Protein AF-A0A534MSA7-F1 (afdb_monomer_lite)

Foldseek 3Di:
DDDDDDDDDDDDDDDDDDDDPDDDDDDDDDDDDDPPPPPVVLQVVVPPVVVLPVVVVPPPDDDDDDDDDDDDDPPDDDDDDDPPDPPADWLVNLVLLLLLLLLLLVQLLVLLQPDDLCQQQQQPVDPQRGNQRLSVVLLLLLQQLPVCFVPNHGLDVVSNPDDSVVDRHSPVVVVRSVSSSVVNVVVSVPDGRVQQQDFTDGPSDPGTDGNSVSSVVSSVSSVSSLVVSCVSCVVVVHHRDDNDSVQSSCVSVVRNDDD

Sequence (259 aa):
MRRATLPSGRSDPSPLFSSKCSGSVGSRKRGPGRCRTGAKWFTILCNEFHLYQDSARVRGSLGSEVPWATFTWPVISFIRGAYFPEGMPSVADFHDIYEYNWRVLRDYCEALSKIPEDELLKNREATHESLKNIFHHILSVHDGWLNVTAQGGSADPAMREKDFDEVRSMEPLRGYMEKIIAKEKRYLAKLTDKDLDRGVQPEWKTRPHPLRDALLQVTFEQAHHAGELIALLWQIDVEPPEMTWIDVRLLNKGDPGPS

Secondary structure (DSSP, 8-state):
----------------------------PPP----TTSHHHHHHHHHHHHHHHHTTSS-------------------S-------TTSPPHHHHHHHHHHHHHHHHHHHHHHTTS-HHHHH---SBTTBSHHHHHHHHHHHHIIIIIIIHHSS-S-HHHHTS-GGG--SHHHHHHHHHHHHHHHHHHHTT--TTGGGSEE--TT-SS-EEHHHHHHHHHHHHHHHHHHHHHHHGGGTPPPPP--HHHHHHHHTT--S--

Structure (mmCIF, N/CA/C/O backbone):
data_AF-A0A534MSA7-F1
#
_entry.id   AF-A0A534MSA7-F1
#
loop_
_atom_site.group_PDB
_atom_site.id
_atom_site.type_symbol
_atom_site.label_atom_id
_atom_site.label_alt_id
_atom_site.label_comp_id
_atom_site.label_asym_id
_atom_site.label_entity_id
_atom_site.label_seq_id
_atom_site.pdbx_PDB_ins_code
_atom_site.Cartn_x
_atom_site.Cartn_y
_atom_site.Cartn_z
_atom_site.occupancy
_atom_site.B_iso_or_equiv
_atom_site.auth_seq_id
_atom_site.auth_comp_id
_atom_site.auth_asym_id
_atom_site.auth_atom_id
_atom_site.pdbx_PDB_model_num
ATOM 1 N N . MET A 1 1 ? 24.420 -5.571 72.839 1.00 34.78 1 MET A N 1
ATOM 2 C CA . MET A 1 1 ? 25.690 -5.720 72.083 1.00 34.78 1 MET A CA 1
ATOM 3 C C . MET A 1 1 ? 25.483 -6.712 70.936 1.00 34.78 1 MET A C 1
ATOM 5 O O . MET A 1 1 ? 24.547 -7.494 71.010 1.00 34.78 1 MET A O 1
ATOM 9 N N . ARG A 1 2 ? 26.307 -6.657 69.875 1.00 35.69 2 ARG A N 1
ATOM 10 C CA . ARG A 1 2 ? 26.380 -7.685 68.800 1.00 35.69 2 ARG A CA 1
ATOM 11 C C . ARG A 1 2 ? 27.085 -8.958 69.371 1.00 35.69 2 ARG A C 1
ATOM 13 O O . ARG A 1 2 ? 27.614 -8.851 70.470 1.00 35.69 2 ARG A O 1
ATOM 20 N N . ARG A 1 3 ? 27.184 -10.147 68.743 1.00 35.06 3 ARG A N 1
ATOM 21 C CA . ARG A 1 3 ? 27.333 -10.499 67.308 1.00 35.06 3 ARG A CA 1
ATOM 22 C C . ARG A 1 3 ? 27.303 -12.045 67.100 1.00 35.06 3 ARG A C 1
ATOM 24 O O . ARG A 1 3 ? 27.861 -12.722 67.947 1.00 35.06 3 ARG A O 1
ATOM 31 N N . ALA A 1 4 ? 26.841 -12.523 65.926 1.00 36.78 4 ALA A N 1
ATOM 32 C CA . ALA A 1 4 ? 27.224 -13.784 65.217 1.00 36.78 4 ALA A CA 1
ATOM 33 C C . ALA A 1 4 ? 26.988 -15.169 65.917 1.00 36.78 4 ALA A C 1
ATOM 35 O O . ALA A 1 4 ? 26.761 -15.210 67.115 1.00 36.78 4 ALA A O 1
ATOM 36 N N . THR A 1 5 ? 26.961 -16.346 65.251 1.00 36.66 5 THR A N 1
ATOM 37 C CA . THR A 1 5 ? 27.450 -16.756 63.901 1.00 36.66 5 THR A CA 1
ATOM 38 C C . THR A 1 5 ? 26.683 -17.979 63.320 1.00 36.66 5 THR A C 1
ATOM 40 O O . THR A 1 5 ? 26.145 -18.778 64.076 1.00 36.66 5 THR A O 1
ATOM 43 N N . LEU A 1 6 ? 26.685 -18.134 61.983 1.00 34.28 6 LEU A N 1
ATOM 44 C CA . LEU A 1 6 ? 26.392 -19.359 61.179 1.00 34.28 6 LEU A CA 1
ATOM 45 C C . LEU A 1 6 ? 27.631 -20.316 61.154 1.00 34.28 6 LEU A C 1
ATOM 47 O O . LEU A 1 6 ? 28.617 -19.913 61.777 1.00 34.28 6 LEU A O 1
ATOM 51 N N . PRO A 1 7 ? 27.703 -21.497 60.461 1.00 47.53 7 PRO A N 1
ATOM 52 C CA . PRO A 1 7 ? 26.900 -22.075 59.347 1.00 47.53 7 PRO A CA 1
ATOM 53 C C . PRO A 1 7 ? 26.540 -23.585 59.577 1.00 47.53 7 PRO A C 1
ATOM 55 O O . PRO A 1 7 ? 26.385 -23.947 60.734 1.00 47.53 7 PRO A O 1
ATOM 58 N N . SER A 1 8 ? 26.347 -24.548 58.642 1.00 35.50 8 SER A N 1
ATOM 59 C CA . SER A 1 8 ? 26.401 -24.683 57.154 1.00 35.50 8 SER A CA 1
ATOM 60 C C . SER A 1 8 ? 25.605 -25.929 56.670 1.00 35.50 8 SER A C 1
ATOM 62 O O . SER A 1 8 ? 25.266 -26.768 57.499 1.00 35.50 8 SER A O 1
ATOM 64 N N . GLY A 1 9 ? 25.404 -26.115 55.349 1.00 29.98 9 GLY A N 1
ATOM 65 C CA . GLY A 1 9 ? 25.053 -27.427 54.752 1.00 29.98 9 GLY A CA 1
ATOM 66 C C . GLY A 1 9 ? 24.336 -27.372 53.386 1.00 29.98 9 GLY A C 1
ATOM 67 O O . GLY A 1 9 ? 23.317 -26.704 53.260 1.00 29.98 9 GLY A O 1
ATOM 68 N N . ARG A 1 10 ? 24.857 -28.065 52.358 1.00 33.69 10 ARG A N 1
ATOM 69 C CA . ARG A 1 10 ? 24.251 -28.210 51.007 1.00 33.69 10 ARG A CA 1
ATOM 70 C C . ARG A 1 10 ? 23.436 -29.509 50.897 1.00 33.69 10 ARG A C 1
ATOM 72 O O . ARG A 1 10 ? 23.886 -30.491 51.472 1.00 33.69 10 ARG A O 1
ATOM 79 N N . SER A 1 11 ? 22.398 -29.539 50.046 1.00 33.91 11 SER A N 1
ATOM 80 C CA . SER A 1 11 ? 22.353 -30.330 48.783 1.00 33.91 11 SER A CA 1
ATOM 81 C C . SER A 1 11 ? 20.923 -30.608 48.284 1.00 33.91 11 SER A C 1
ATOM 83 O O . SER A 1 11 ? 20.133 -31.201 49.013 1.00 33.91 11 SER A O 1
ATOM 85 N N . ASP A 1 12 ? 20.641 -30.287 47.015 1.00 35.75 12 ASP A N 1
ATOM 86 C CA . ASP A 1 12 ? 19.534 -30.886 46.247 1.00 35.75 12 ASP A CA 1
ATOM 87 C C . ASP A 1 12 ? 19.844 -32.357 45.919 1.00 35.75 12 ASP A C 1
ATOM 89 O O . ASP A 1 12 ? 21.018 -32.737 45.816 1.00 35.75 12 ASP A O 1
ATOM 93 N N . PRO A 1 13 ? 18.809 -33.182 45.690 1.00 43.56 13 PRO A N 1
ATOM 94 C CA . PRO A 1 13 ? 18.605 -33.648 44.315 1.00 43.56 13 PRO A CA 1
ATOM 95 C C . PRO A 1 13 ? 17.132 -33.709 43.865 1.00 43.56 13 PRO A C 1
ATOM 97 O O . PRO A 1 13 ? 16.215 -33.977 44.638 1.00 43.56 13 PRO A O 1
ATOM 100 N N . SER A 1 14 ? 16.919 -33.543 42.558 1.00 36.66 14 SER A N 1
ATOM 101 C CA . SER A 1 14 ? 15.628 -33.756 41.889 1.00 36.66 14 SER A CA 1
ATOM 102 C C . SER A 1 14 ? 15.288 -35.245 41.701 1.00 36.66 14 SER A C 1
ATOM 104 O O . SER A 1 14 ? 16.185 -36.065 41.508 1.00 36.66 14 SER A O 1
ATOM 106 N N . PRO A 1 15 ? 13.991 -35.573 41.572 1.00 40.72 15 PRO A N 1
ATOM 107 C CA . PRO A 1 15 ? 13.517 -36.584 40.624 1.00 40.72 15 PRO A CA 1
ATOM 108 C C . PRO A 1 15 ? 12.491 -35.950 39.660 1.00 40.72 15 PRO A C 1
ATOM 110 O O . PRO A 1 15 ? 11.536 -35.304 40.076 1.00 40.72 15 PRO A O 1
ATOM 113 N N . LEU A 1 16 ? 12.756 -35.914 38.354 1.00 31.00 16 LEU A N 1
ATOM 114 C CA . LEU A 1 16 ? 12.526 -36.990 37.376 1.00 31.00 16 LEU A CA 1
ATOM 115 C C . LEU A 1 16 ? 11.050 -37.386 37.172 1.00 31.00 16 LEU A C 1
ATOM 117 O O . LEU A 1 16 ? 10.366 -37.894 38.055 1.00 31.00 16 LEU A O 1
ATOM 121 N N . PHE A 1 17 ? 10.624 -37.177 35.924 1.00 31.52 17 PHE A N 1
ATOM 122 C CA . PHE A 1 17 ? 9.354 -37.537 35.296 1.00 31.52 17 PHE A CA 1
ATOM 123 C C . PHE A 1 17 ? 8.775 -38.902 35.704 1.00 31.52 17 PHE A C 1
ATOM 125 O O . PHE A 1 17 ? 9.401 -39.935 35.481 1.00 31.52 17 PHE A O 1
ATOM 132 N N . SER A 1 18 ? 7.501 -38.913 36.117 1.00 30.92 18 SER A N 1
ATOM 133 C CA . SER A 1 18 ? 6.581 -40.039 35.891 1.00 30.92 18 SER A CA 1
ATOM 134 C C . SER A 1 18 ? 5.133 -39.663 36.240 1.00 30.92 18 SER A C 1
ATOM 136 O O . SER A 1 18 ? 4.737 -39.721 37.404 1.00 30.92 18 SER A O 1
ATOM 138 N N . SER A 1 19 ? 4.289 -39.409 35.238 1.00 33.16 19 SER A N 1
ATOM 139 C CA . SER A 1 19 ? 2.853 -39.690 35.361 1.00 33.16 19 SER A CA 1
ATOM 140 C C . SER A 1 19 ? 2.281 -40.189 34.032 1.00 33.16 19 SER A C 1
ATOM 142 O O . SER A 1 19 ? 2.582 -39.683 32.953 1.00 33.16 19 SER A O 1
ATOM 144 N N . LYS A 1 20 ? 1.508 -41.275 34.116 1.00 30.94 20 LYS A N 1
ATOM 145 C CA . LYS A 1 20 ? 0.949 -41.996 32.968 1.00 30.94 20 LYS A CA 1
ATOM 146 C C . LYS A 1 20 ? -0.389 -41.372 32.580 1.00 30.94 20 LYS A C 1
ATOM 148 O O . LYS A 1 20 ? -1.258 -41.232 33.436 1.00 30.94 20 LYS A O 1
ATOM 153 N N . CYS A 1 21 ? -0.602 -41.097 31.296 1.00 27.45 21 CYS A N 1
ATOM 154 C CA . CYS A 1 21 ? -1.941 -40.813 30.780 1.00 27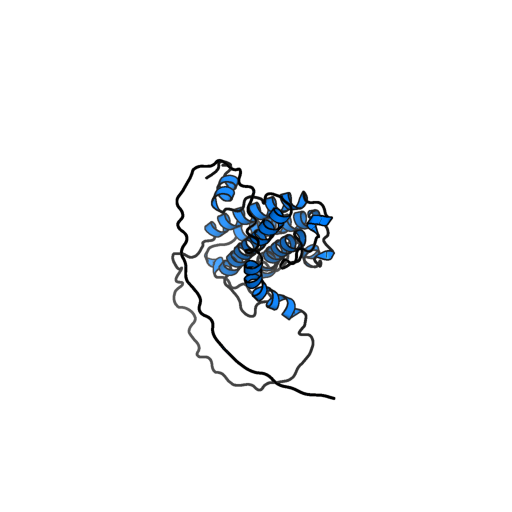.45 21 CYS A CA 1
ATOM 155 C C . CYS A 1 21 ? -2.681 -42.128 30.488 1.00 27.45 21 CYS A C 1
ATOM 157 O O . CYS A 1 21 ? -2.614 -42.653 29.380 1.00 27.45 21 CYS A O 1
ATOM 159 N N . SER A 1 22 ? -3.395 -42.660 31.482 1.00 33.47 22 SER A N 1
ATOM 160 C CA . SER A 1 22 ? -4.453 -43.656 31.271 1.00 33.47 22 SER A CA 1
ATOM 161 C C . SER A 1 22 ? -5.788 -42.936 31.080 1.00 33.47 22 SER A C 1
ATOM 163 O O . SER A 1 22 ? -6.200 -42.167 31.948 1.00 33.47 22 SER A O 1
ATOM 165 N N . GLY A 1 23 ? -6.450 -43.152 29.943 1.00 29.47 23 GLY A N 1
ATOM 166 C CA . GLY A 1 23 ? -7.670 -42.425 29.593 1.00 29.47 23 GLY A CA 1
ATOM 167 C C . GLY A 1 23 ? -8.909 -42.848 30.390 1.00 29.47 23 GLY A C 1
ATOM 168 O O . GLY A 1 23 ? -9.053 -44.000 30.787 1.00 29.47 23 GLY A O 1
ATOM 169 N N . SER A 1 24 ? -9.853 -41.919 30.535 1.00 28.75 24 SER A N 1
ATOM 170 C CA . SER A 1 24 ? -11.278 -42.237 30.667 1.00 28.75 24 SER A CA 1
ATOM 171 C C . SER A 1 24 ? -12.107 -41.161 29.961 1.00 28.75 24 SER A C 1
ATOM 173 O O . SER A 1 24 ? -11.705 -39.999 29.879 1.00 28.75 24 SER A O 1
ATOM 175 N N . VAL A 1 25 ? -13.232 -41.570 29.375 1.00 35.31 25 VAL A N 1
ATOM 176 C CA . VAL A 1 25 ? -14.111 -40.699 28.586 1.00 35.31 25 VAL A CA 1
ATOM 177 C C . VAL A 1 25 ? -14.994 -39.880 29.527 1.00 35.31 25 VAL A C 1
ATOM 179 O O . VAL A 1 25 ? -15.708 -40.442 30.353 1.00 35.31 25 VAL A O 1
ATOM 182 N N . GLY A 1 26 ? -14.984 -38.553 29.381 1.00 27.67 26 GLY A N 1
ATOM 183 C CA . GLY A 1 26 ? -15.812 -37.651 30.182 1.00 27.67 26 GLY A CA 1
ATOM 184 C C . GLY A 1 26 ? -16.085 -36.332 29.463 1.00 27.67 26 GLY A C 1
ATOM 185 O O . GLY A 1 26 ? -15.176 -35.535 29.242 1.00 27.67 26 GLY A O 1
ATOM 186 N N . SER A 1 27 ? -17.346 -36.098 29.100 1.00 40.34 27 SER A N 1
ATOM 187 C CA . SER A 1 27 ? -17.788 -34.877 28.416 1.00 40.34 27 SER A CA 1
ATOM 188 C C . SER A 1 27 ? -17.589 -33.628 29.285 1.00 40.34 27 SER A C 1
ATOM 190 O O . SER A 1 27 ? -18.224 -33.494 30.332 1.00 40.34 27 SER A O 1
ATOM 192 N N . ARG A 1 28 ? -16.754 -32.680 28.832 1.00 31.05 28 ARG A N 1
ATOM 193 C CA . ARG A 1 28 ? -16.750 -31.280 29.296 1.00 31.05 28 ARG A CA 1
ATOM 194 C C . ARG A 1 28 ? -16.421 -30.320 28.155 1.00 31.05 28 ARG A C 1
ATOM 196 O O . ARG A 1 28 ? -15.472 -30.529 27.402 1.00 31.05 28 ARG A O 1
ATOM 203 N N . LYS A 1 29 ? -17.206 -29.240 28.074 1.00 36.50 29 LYS A N 1
ATOM 204 C CA . LYS A 1 29 ? -17.010 -28.109 27.156 1.00 36.50 29 LYS A CA 1
ATOM 205 C C . LYS A 1 29 ? -15.609 -27.511 27.351 1.00 36.50 29 LYS A C 1
ATOM 207 O O . LYS A 1 29 ? -15.240 -27.204 28.484 1.00 36.50 29 LYS A O 1
ATOM 212 N N . ARG A 1 30 ? -14.857 -27.299 26.266 1.00 30.80 30 ARG A N 1
ATOM 213 C CA . ARG A 1 30 ? -13.622 -26.498 26.288 1.00 30.80 30 ARG A CA 1
ATOM 214 C C . ARG A 1 30 ? -13.968 -25.060 25.905 1.00 30.80 30 ARG A C 1
ATOM 216 O O . ARG A 1 30 ? -14.469 -24.834 24.810 1.00 30.80 30 ARG A O 1
ATOM 223 N N . GLY A 1 31 ? -13.724 -24.113 26.808 1.00 32.16 31 GLY A N 1
ATOM 224 C CA . GLY A 1 31 ? -13.659 -22.692 26.452 1.00 32.16 31 GLY A CA 1
ATOM 225 C C . GLY A 1 31 ? -12.334 -22.363 25.744 1.00 32.16 31 GLY A C 1
ATOM 226 O O . GLY A 1 31 ? -11.417 -23.191 25.769 1.00 32.16 31 GLY A O 1
ATOM 227 N N . PRO A 1 32 ? -12.205 -21.175 25.130 1.00 33.19 32 PRO A N 1
ATOM 228 C CA . PRO A 1 32 ? -10.999 -20.792 24.403 1.00 33.19 32 PRO A CA 1
ATOM 229 C C . PRO A 1 32 ? -9.814 -20.601 25.361 1.00 33.19 32 PRO A C 1
ATOM 231 O O . PRO A 1 32 ? -9.790 -19.693 26.196 1.00 33.19 32 PRO A O 1
ATOM 234 N N . GLY A 1 33 ? -8.809 -21.468 25.236 1.00 28.28 33 GLY A N 1
ATOM 235 C CA . GLY A 1 33 ? -7.538 -21.321 25.941 1.00 28.28 33 GLY A CA 1
ATOM 236 C C . GLY A 1 33 ? -6.714 -20.194 25.322 1.00 28.28 33 GLY A C 1
ATOM 237 O O . GLY A 1 33 ? -6.261 -20.313 24.188 1.00 28.28 33 GLY A O 1
ATOM 238 N N . ARG A 1 34 ? -6.494 -19.102 26.064 1.00 36.41 34 ARG A N 1
ATOM 239 C CA . ARG A 1 34 ? -5.658 -17.979 25.611 1.00 36.41 34 ARG A CA 1
ATOM 240 C C . ARG A 1 34 ? -4.182 -18.395 25.512 1.00 36.41 34 ARG A C 1
ATOM 242 O O . ARG A 1 34 ? -3.492 -18.441 26.532 1.00 36.41 34 ARG A O 1
ATOM 249 N N . CYS A 1 35 ? -3.665 -18.588 24.299 1.00 28.11 35 CYS A N 1
ATOM 250 C CA . CYS A 1 35 ? -2.219 -18.616 24.040 1.00 28.11 35 CYS A CA 1
ATOM 251 C C . CYS A 1 35 ? -1.627 -17.206 24.196 1.00 28.11 35 CYS A C 1
ATOM 253 O O . CYS A 1 35 ? -1.515 -16.441 23.243 1.00 28.11 35 CYS A O 1
ATOM 255 N N . ARG A 1 36 ? -1.259 -16.837 25.427 1.00 37.91 36 ARG A N 1
ATOM 256 C CA . ARG A 1 36 ? -0.860 -15.464 25.796 1.00 37.91 36 ARG A CA 1
ATOM 257 C C . ARG A 1 36 ? 0.628 -15.135 25.568 1.00 37.91 36 ARG A C 1
ATOM 259 O O . ARG A 1 36 ? 1.136 -14.194 26.168 1.00 37.91 36 ARG A O 1
ATOM 266 N N . THR A 1 37 ? 1.329 -15.914 24.740 1.00 32.88 37 THR A N 1
ATOM 267 C CA . THR A 1 37 ? 2.797 -15.864 24.569 1.00 32.88 37 THR A CA 1
ATOM 268 C C . THR A 1 37 ? 3.283 -15.534 23.152 1.00 32.88 37 THR A C 1
ATOM 270 O O . THR A 1 37 ? 4.466 -15.251 22.993 1.00 32.88 37 THR A O 1
ATOM 273 N N . GLY A 1 38 ? 2.410 -15.515 22.135 1.00 28.45 38 GLY A N 1
ATOM 274 C CA . GLY A 1 38 ? 2.813 -15.236 20.745 1.00 28.45 38 GLY A CA 1
ATOM 275 C C . GLY A 1 38 ? 3.189 -13.772 20.472 1.00 28.45 38 GLY A C 1
ATOM 276 O O . GLY A 1 38 ? 4.167 -13.504 19.782 1.00 28.45 38 GLY A O 1
ATOM 277 N N . ALA A 1 39 ? 2.464 -12.820 21.071 1.00 33.50 39 ALA A N 1
ATOM 278 C CA . ALA A 1 39 ? 2.557 -11.399 20.716 1.00 33.50 39 ALA A CA 1
ATOM 279 C C . ALA A 1 39 ? 3.946 -10.763 20.931 1.00 33.50 39 ALA A C 1
ATOM 281 O O . ALA A 1 39 ? 4.326 -9.876 20.179 1.00 33.50 39 ALA A O 1
ATOM 282 N N . LYS A 1 40 ? 4.732 -11.222 21.919 1.00 28.41 40 LYS A N 1
ATOM 283 C CA . LYS A 1 40 ? 6.055 -10.635 22.216 1.00 28.41 40 LYS A CA 1
ATOM 284 C C . LYS A 1 40 ? 7.173 -11.038 21.252 1.00 28.41 40 LYS A C 1
ATOM 286 O O . LYS A 1 40 ? 8.196 -10.365 21.229 1.00 28.41 40 LYS A O 1
ATOM 291 N N . TRP A 1 41 ? 7.009 -12.123 20.496 1.00 24.89 41 TRP A N 1
ATOM 292 C CA . TRP A 1 41 ? 8.033 -12.571 19.545 1.00 24.89 41 TRP A CA 1
ATOM 293 C C . TRP A 1 41 ? 7.902 -11.897 18.178 1.00 24.89 41 TRP A C 1
ATOM 295 O O . TRP A 1 41 ? 8.905 -11.750 17.489 1.00 24.89 41 TRP A O 1
ATOM 305 N N . PHE A 1 42 ? 6.701 -11.439 17.814 1.00 31.73 42 PHE A N 1
ATOM 306 C CA . PHE A 1 42 ? 6.460 -10.769 16.535 1.00 31.73 42 PHE A CA 1
ATOM 307 C C . PHE A 1 42 ? 7.129 -9.382 16.490 1.00 31.73 42 PHE A C 1
ATOM 309 O O . PHE A 1 42 ? 7.874 -9.087 15.562 1.00 31.73 42 PHE A O 1
ATOM 316 N N . THR A 1 43 ? 6.982 -8.582 17.555 1.00 35.25 43 THR A N 1
ATOM 317 C CA . THR A 1 43 ? 7.516 -7.207 17.651 1.00 35.25 43 THR A CA 1
ATOM 318 C C . THR A 1 43 ? 9.042 -7.110 17.517 1.00 35.25 43 THR A C 1
ATOM 320 O O . THR A 1 43 ? 9.558 -6.085 17.081 1.00 35.25 43 THR A O 1
ATOM 323 N N . ILE A 1 44 ? 9.789 -8.158 17.889 1.00 30.23 44 ILE A N 1
ATOM 324 C CA . ILE A 1 44 ? 11.263 -8.128 17.893 1.00 30.23 44 ILE A CA 1
ATOM 325 C C . ILE A 1 44 ? 11.838 -8.159 16.466 1.00 30.23 44 ILE A C 1
ATOM 327 O O . ILE A 1 44 ? 12.902 -7.590 16.240 1.00 30.23 44 ILE A O 1
ATOM 331 N N . LEU A 1 45 ? 11.127 -8.748 15.496 1.00 29.80 45 LEU A N 1
ATOM 332 C CA . LEU A 1 45 ? 11.534 -8.731 14.084 1.00 29.80 45 LEU A CA 1
ATOM 333 C C . LEU A 1 45 ? 11.158 -7.423 13.362 1.00 29.80 45 LEU A C 1
ATOM 335 O O . LEU A 1 45 ? 11.829 -7.057 12.403 1.00 29.80 45 LEU A O 1
ATOM 339 N N . CYS A 1 46 ? 10.136 -6.692 13.823 1.00 42.44 46 CYS A N 1
ATOM 340 C CA . CYS A 1 46 ? 9.673 -5.462 13.162 1.00 42.44 46 CYS A CA 1
ATOM 341 C C . CYS A 1 46 ? 10.630 -4.261 13.333 1.00 42.44 46 CYS A C 1
ATOM 343 O O . CYS A 1 46 ? 10.609 -3.320 12.539 1.00 42.44 46 CYS A O 1
ATOM 345 N N . ASN A 1 47 ? 11.458 -4.253 14.385 1.00 35.25 47 ASN A N 1
ATOM 346 C CA . ASN A 1 47 ? 12.086 -3.016 14.863 1.00 35.25 47 ASN A CA 1
ATOM 347 C C . ASN A 1 47 ? 13.404 -2.630 14.151 1.00 35.25 47 ASN A C 1
ATOM 349 O O . ASN A 1 47 ? 13.833 -1.481 14.245 1.00 35.25 47 ASN A O 1
ATOM 353 N N . GLU A 1 48 ? 14.052 -3.543 13.416 1.00 32.34 48 GLU A N 1
ATOM 354 C CA . GLU A 1 48 ? 15.314 -3.233 12.711 1.00 32.34 48 GLU A CA 1
ATOM 355 C C . GLU A 1 48 ? 15.124 -2.351 11.462 1.00 32.34 48 GLU A C 1
ATOM 357 O O . GLU A 1 48 ? 16.074 -1.699 11.025 1.00 32.34 48 GLU A O 1
ATOM 362 N N . PHE A 1 49 ? 13.912 -2.267 10.899 1.00 38.78 49 PHE A N 1
ATOM 363 C CA . PHE A 1 49 ? 13.657 -1.460 9.696 1.00 38.78 49 PHE A CA 1
ATOM 364 C C . PHE A 1 49 ? 13.386 0.026 10.005 1.00 38.78 49 PHE A C 1
ATOM 366 O O . PHE A 1 49 ? 13.766 0.906 9.228 1.00 38.78 49 PHE A O 1
ATOM 373 N N . HIS A 1 50 ? 12.794 0.320 11.169 1.00 44.28 50 HIS A N 1
ATOM 374 C CA . HIS A 1 50 ? 12.388 1.673 11.575 1.00 44.28 50 HIS A CA 1
ATOM 375 C C . HIS A 1 50 ? 13.573 2.628 11.793 1.00 44.28 50 HIS A C 1
ATOM 377 O O . HIS A 1 50 ? 13.524 3.788 11.379 1.00 44.28 50 HIS A O 1
ATOM 383 N N . LEU A 1 51 ? 14.687 2.127 12.341 1.00 37.94 51 LEU A N 1
ATOM 384 C CA . LEU A 1 51 ? 15.888 2.925 12.633 1.00 37.94 51 LEU A CA 1
ATOM 385 C C . LEU A 1 51 ? 16.511 3.606 11.399 1.00 37.94 51 LEU A C 1
ATOM 387 O O . LEU A 1 51 ? 17.310 4.532 11.554 1.00 37.94 51 LEU A O 1
ATOM 391 N N . TYR A 1 52 ? 16.169 3.181 10.178 1.00 37.00 52 TYR A N 1
ATOM 392 C CA . TYR A 1 52 ? 16.687 3.817 8.968 1.00 37.00 52 TYR A CA 1
ATOM 393 C C . TYR A 1 52 ? 15.935 5.105 8.597 1.00 37.00 52 TYR A C 1
ATOM 395 O O . TYR A 1 52 ? 16.585 6.068 8.181 1.00 37.00 52 TYR A O 1
ATOM 403 N N . GLN A 1 53 ? 14.606 5.150 8.768 1.00 38.97 53 GLN A N 1
ATOM 404 C CA . GLN A 1 53 ? 13.778 6.284 8.328 1.00 38.97 53 GLN A CA 1
ATOM 405 C C . GLN A 1 53 ? 13.952 7.511 9.242 1.00 38.97 53 GLN A C 1
ATOM 407 O O . GLN A 1 53 ? 14.225 8.603 8.742 1.00 38.97 53 GLN A O 1
ATOM 412 N N . ASP A 1 54 ? 13.955 7.335 10.569 1.00 33.75 54 ASP A N 1
ATOM 413 C CA . ASP A 1 54 ? 14.196 8.441 11.518 1.00 33.75 54 ASP A CA 1
ATOM 414 C C . ASP A 1 54 ? 15.606 9.053 11.405 1.00 33.75 54 ASP A C 1
ATOM 416 O O . ASP A 1 54 ? 15.817 10.241 11.671 1.00 33.75 54 ASP A O 1
ATOM 420 N N . SER A 1 55 ? 16.593 8.274 10.943 1.00 34.66 55 SER A N 1
ATOM 421 C CA . SER A 1 55 ? 17.990 8.724 10.823 1.00 34.66 55 SER A CA 1
ATOM 422 C C . SER A 1 55 ? 18.219 9.837 9.782 1.00 34.66 55 SER A C 1
ATOM 424 O O . SER A 1 55 ? 19.322 10.401 9.713 1.00 34.66 55 SER A O 1
ATOM 426 N N . ALA A 1 56 ? 17.200 10.154 8.975 1.00 37.19 56 ALA A N 1
ATOM 427 C CA . ALA A 1 56 ? 17.193 11.272 8.036 1.00 37.19 56 ALA A CA 1
ATOM 428 C C . ALA A 1 56 ? 16.886 12.624 8.715 1.00 37.19 56 ALA A C 1
ATOM 430 O O . ALA A 1 56 ? 17.370 13.655 8.252 1.00 37.19 56 ALA A O 1
ATOM 431 N N . ARG A 1 57 ? 16.162 12.640 9.847 1.00 40.41 57 ARG A N 1
ATOM 432 C CA . ARG A 1 57 ? 15.710 13.881 10.518 1.00 40.41 57 ARG A CA 1
ATOM 433 C C . ARG A 1 57 ? 16.784 14.554 11.390 1.00 40.41 57 ARG A C 1
ATOM 435 O O . ARG A 1 57 ? 16.606 15.695 11.801 1.00 40.41 57 ARG A O 1
ATOM 442 N N . VAL A 1 58 ? 17.901 13.869 11.675 1.00 37.06 58 VAL A N 1
ATOM 443 C CA . VAL A 1 58 ? 18.889 14.285 12.701 1.00 37.06 58 VAL A CA 1
ATOM 444 C C . VAL A 1 58 ? 20.245 14.749 12.133 1.00 37.06 58 VAL A C 1
ATOM 446 O O . VAL A 1 58 ? 21.026 15.380 12.845 1.00 37.06 58 VAL A O 1
ATOM 449 N N . ARG A 1 59 ? 20.555 14.526 10.847 1.00 38.66 59 ARG A N 1
ATOM 450 C CA . ARG A 1 59 ? 21.849 14.941 10.249 1.00 38.66 59 ARG A CA 1
ATOM 451 C C . ARG A 1 59 ? 21.864 16.409 9.801 1.00 38.66 59 ARG A C 1
ATOM 453 O O . ARG A 1 59 ? 22.052 16.729 8.633 1.00 38.66 59 ARG A O 1
ATOM 460 N N . GLY A 1 60 ? 21.693 17.287 10.790 1.00 35.06 60 GLY A N 1
ATOM 461 C CA . GLY A 1 60 ? 21.668 18.747 10.667 1.00 35.06 60 GLY A CA 1
ATOM 462 C C . GLY A 1 60 ? 22.825 19.497 11.341 1.00 35.06 60 GLY A C 1
ATOM 463 O O . GLY A 1 60 ? 22.745 20.715 11.442 1.00 35.06 60 GLY A O 1
ATOM 464 N N . SER A 1 61 ? 23.889 18.836 11.820 1.00 36.56 61 SER A N 1
ATOM 465 C CA . SER A 1 61 ? 25.195 19.488 12.044 1.00 36.56 61 SER A CA 1
ATOM 466 C C . SER A 1 61 ? 26.345 18.490 12.231 1.00 36.56 61 SER A C 1
ATOM 468 O O . SER A 1 61 ? 26.216 17.525 12.977 1.00 36.56 61 SER A O 1
ATOM 470 N N . LEU A 1 62 ? 27.456 18.764 11.535 1.00 32.81 62 LEU A N 1
ATOM 471 C CA . LEU A 1 62 ? 28.880 18.566 11.877 1.00 32.81 62 LEU A CA 1
ATOM 472 C C . LEU A 1 62 ? 29.674 18.330 10.584 1.00 32.81 62 LEU A C 1
ATOM 474 O O . LEU A 1 62 ? 29.351 17.447 9.794 1.00 32.81 62 LEU A O 1
ATOM 478 N N . GLY A 1 63 ? 30.678 19.176 10.349 1.00 28.97 63 GLY A N 1
ATOM 479 C CA . GLY A 1 63 ? 31.475 19.179 9.123 1.00 28.97 63 GLY A CA 1
ATOM 480 C C . GLY A 1 63 ? 32.909 18.677 9.311 1.00 28.97 63 GLY A C 1
ATOM 481 O O . GLY A 1 63 ? 33.240 18.036 10.304 1.00 28.97 63 GLY A O 1
ATOM 482 N N . SER A 1 64 ? 33.745 19.063 8.343 1.00 31.88 64 SER A N 1
ATOM 483 C CA . SER A 1 64 ? 35.203 18.872 8.231 1.00 31.88 64 SER A CA 1
ATOM 484 C C . SER A 1 64 ? 35.751 17.442 8.057 1.00 31.88 64 SER A C 1
ATOM 486 O O . SER A 1 64 ? 35.918 16.689 9.005 1.00 31.88 64 SER A O 1
ATOM 488 N N . GLU A 1 65 ? 36.135 17.182 6.801 1.00 34.38 65 GLU A N 1
ATOM 489 C CA . GLU A 1 65 ? 37.455 16.681 6.368 1.00 34.38 65 GLU A CA 1
ATOM 490 C C . GLU A 1 65 ? 37.949 15.281 6.788 1.00 34.38 65 GLU A C 1
ATOM 492 O O . GLU A 1 65 ? 38.358 15.032 7.917 1.00 34.38 65 GLU A O 1
ATOM 497 N N . VAL A 1 66 ? 38.104 14.412 5.777 1.00 39.69 66 VAL A N 1
ATOM 498 C CA . VAL A 1 66 ? 39.058 13.288 5.775 1.00 39.69 66 VAL A CA 1
ATOM 499 C C . VAL A 1 66 ? 39.794 13.281 4.419 1.00 39.69 66 VAL A C 1
ATOM 501 O O . VAL A 1 66 ? 39.134 13.482 3.396 1.00 39.69 66 VAL A O 1
ATOM 504 N N . PRO A 1 67 ? 41.131 13.087 4.356 1.00 34.56 67 PRO A N 1
ATOM 505 C CA . PRO A 1 67 ? 41.882 13.229 3.108 1.00 34.56 67 PRO A CA 1
ATOM 506 C C . PRO A 1 67 ? 41.615 12.140 2.061 1.00 34.56 67 PRO A C 1
ATOM 508 O O . PRO A 1 67 ? 41.300 10.990 2.361 1.00 34.56 67 PRO A O 1
ATOM 511 N N . TRP A 1 68 ? 41.831 12.527 0.808 1.00 36.72 68 TRP A N 1
ATOM 512 C CA . TRP A 1 68 ? 41.758 11.702 -0.392 1.00 36.72 68 TRP A CA 1
ATOM 513 C C . TRP A 1 68 ? 42.718 10.499 -0.337 1.00 36.72 68 TRP A C 1
ATOM 515 O O . TRP A 1 68 ? 43.934 10.654 -0.280 1.00 36.72 68 TRP A O 1
ATOM 525 N N . ALA A 1 69 ? 42.175 9.286 -0.453 1.00 33.03 69 ALA A N 1
ATOM 526 C CA . ALA A 1 69 ? 42.937 8.098 -0.824 1.00 33.03 69 ALA A CA 1
ATOM 527 C C . ALA A 1 69 ? 42.610 7.744 -2.282 1.00 33.03 69 ALA A C 1
ATOM 529 O O . ALA A 1 69 ? 41.468 7.420 -2.610 1.00 33.03 69 ALA A O 1
ATOM 530 N N . THR A 1 70 ? 43.601 7.817 -3.172 1.00 38.81 70 THR A N 1
ATOM 531 C CA . THR A 1 70 ? 43.441 7.487 -4.596 1.00 38.81 70 THR A CA 1
ATOM 532 C C . THR A 1 70 ? 43.267 5.981 -4.793 1.00 38.81 70 THR A C 1
ATOM 534 O O . THR A 1 70 ? 44.241 5.256 -4.995 1.00 38.81 70 THR A O 1
ATOM 537 N N . PHE A 1 71 ? 42.024 5.504 -4.756 1.00 36.22 71 PHE A N 1
ATOM 538 C CA . PHE A 1 71 ? 41.680 4.129 -5.112 1.00 36.22 71 PHE A CA 1
ATOM 539 C C . PHE A 1 71 ? 41.384 4.028 -6.614 1.00 36.22 71 PHE A C 1
ATOM 541 O O . PHE A 1 71 ? 40.292 4.363 -7.074 1.00 36.22 71 PHE A O 1
ATOM 548 N N . THR A 1 72 ? 42.355 3.553 -7.395 1.00 33.44 72 THR A N 1
ATOM 549 C CA . THR A 1 72 ? 42.138 3.211 -8.809 1.00 33.44 72 THR A CA 1
ATOM 550 C C . THR A 1 72 ? 41.335 1.918 -8.909 1.00 33.44 72 THR A C 1
ATOM 552 O O . THR A 1 72 ? 41.892 0.823 -8.833 1.00 33.44 72 THR A O 1
ATOM 555 N N . TRP A 1 73 ? 40.020 2.047 -9.078 1.00 32.53 73 TRP A N 1
ATOM 556 C CA . TRP A 1 73 ? 39.155 0.919 -9.415 1.00 32.53 73 TRP A CA 1
ATOM 557 C C . TRP A 1 73 ? 39.515 0.374 -10.806 1.00 32.53 73 TRP A C 1
ATOM 559 O O . TRP A 1 73 ? 39.648 1.163 -11.747 1.00 32.53 73 TRP A O 1
ATOM 569 N N . PRO A 1 74 ? 39.656 -0.953 -10.980 1.00 31.72 74 PRO A N 1
ATOM 570 C CA . PRO A 1 74 ? 39.807 -1.530 -12.306 1.00 31.72 74 PRO A CA 1
ATOM 571 C C . PRO A 1 74 ? 38.518 -1.317 -13.105 1.00 31.72 74 PRO A C 1
ATOM 573 O O . PRO A 1 74 ? 37.416 -1.562 -12.613 1.00 31.72 74 PRO A O 1
ATOM 576 N N . VAL A 1 75 ? 38.663 -0.887 -14.359 1.00 40.44 75 VAL A N 1
ATOM 577 C CA . VAL A 1 75 ? 37.552 -0.743 -15.307 1.00 40.44 75 VAL A CA 1
ATOM 578 C C . VAL A 1 75 ? 37.036 -2.137 -15.667 1.00 40.44 75 VAL A C 1
ATOM 580 O O . VAL A 1 75 ? 37.504 -2.766 -16.616 1.00 40.44 75 VAL A O 1
ATOM 583 N N . ILE A 1 76 ? 36.080 -2.649 -14.890 1.00 37.81 76 ILE A N 1
ATOM 584 C CA . ILE A 1 76 ? 35.375 -3.882 -15.232 1.00 37.81 76 ILE A CA 1
ATOM 585 C C . ILE A 1 76 ? 34.386 -3.550 -16.346 1.00 37.81 76 ILE A C 1
ATOM 587 O O . ILE A 1 76 ? 33.411 -2.827 -16.147 1.00 37.81 76 ILE A O 1
ATOM 591 N N . SER A 1 77 ? 34.691 -4.081 -17.529 1.00 32.22 77 SER A N 1
ATOM 592 C CA . SER A 1 77 ? 33.911 -3.947 -18.755 1.00 32.22 77 SER A CA 1
ATOM 593 C C . SER A 1 77 ? 32.416 -4.154 -18.510 1.00 32.22 77 SER A C 1
ATOM 595 O O . SER A 1 77 ? 31.966 -5.267 -18.235 1.00 32.22 77 SER A O 1
ATOM 597 N N . PHE A 1 78 ? 31.636 -3.092 -18.716 1.00 43.09 78 PHE A N 1
ATOM 598 C CA . PHE A 1 78 ? 30.221 -3.227 -19.048 1.00 43.09 78 PHE A CA 1
ATOM 599 C C . PHE A 1 78 ? 30.092 -4.088 -20.323 1.00 43.09 78 PHE A C 1
ATOM 601 O O . PHE A 1 78 ? 31.018 -4.132 -21.135 1.00 43.09 78 PHE A O 1
ATOM 608 N N . ILE A 1 79 ? 28.939 -4.737 -20.515 1.00 49.12 79 ILE A N 1
ATOM 609 C CA . ILE A 1 79 ? 28.650 -5.704 -21.596 1.00 49.12 79 ILE A CA 1
ATOM 610 C C . ILE A 1 79 ? 29.275 -7.097 -21.378 1.00 49.12 79 ILE A C 1
ATOM 612 O O . ILE A 1 79 ? 30.284 -7.479 -21.972 1.00 49.12 79 ILE A O 1
ATOM 616 N N . ARG A 1 80 ? 28.547 -7.938 -20.636 1.00 37.00 80 ARG A N 1
ATOM 617 C CA . ARG A 1 80 ? 28.487 -9.382 -20.90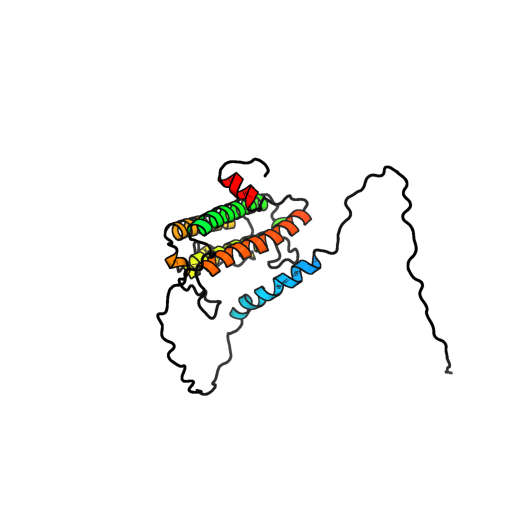2 1.00 37.00 80 ARG A CA 1
ATOM 618 C C . ARG A 1 80 ? 27.095 -9.913 -20.557 1.00 37.00 80 ARG A C 1
ATOM 620 O O . ARG A 1 80 ? 26.758 -9.973 -19.388 1.00 37.00 80 ARG A O 1
ATOM 627 N N . GLY A 1 81 ? 26.334 -10.272 -21.595 1.00 33.09 81 GLY A N 1
ATOM 628 C CA . GLY A 1 81 ? 25.128 -11.114 -21.563 1.00 33.09 81 GLY A CA 1
ATOM 629 C C . GLY A 1 81 ? 24.042 -10.768 -20.539 1.00 33.09 81 GLY A C 1
ATOM 630 O O . GLY A 1 81 ? 24.171 -11.096 -19.366 1.00 33.09 81 GLY A O 1
ATOM 631 N N . ALA A 1 82 ? 22.903 -10.254 -21.013 1.00 43.09 82 ALA A N 1
ATOM 632 C CA . ALA A 1 82 ? 21.660 -10.318 -20.251 1.00 43.09 82 ALA A CA 1
ATOM 633 C C . ALA A 1 82 ? 21.234 -11.791 -20.089 1.00 43.09 82 ALA A C 1
ATOM 635 O O . ALA A 1 82 ? 20.530 -12.345 -20.933 1.00 43.09 82 ALA A O 1
ATOM 636 N N . TYR A 1 83 ? 21.688 -12.427 -19.009 1.00 43.03 83 TYR A N 1
ATOM 637 C CA . TYR A 1 83 ? 21.002 -13.580 -18.445 1.00 43.03 83 TYR A CA 1
ATOM 638 C C . TYR A 1 83 ? 19.673 -13.069 -17.893 1.00 43.03 83 TYR A C 1
ATOM 640 O O . TYR A 1 83 ? 19.640 -12.502 -16.805 1.00 43.03 83 TYR A O 1
ATOM 648 N N . PHE A 1 84 ? 18.588 -13.266 -18.641 1.00 45.56 84 PHE A N 1
ATOM 649 C CA . PHE A 1 84 ? 17.267 -13.3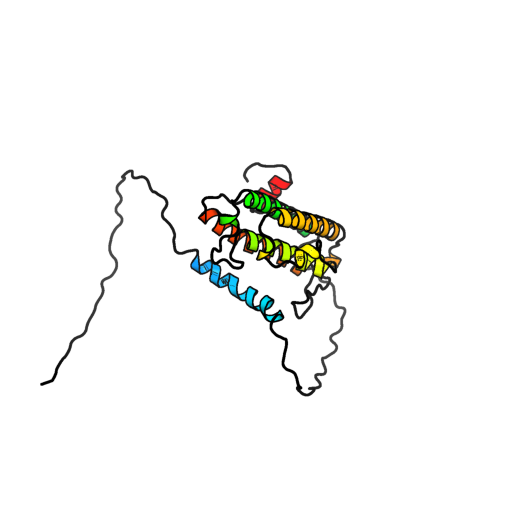53 -18.030 1.00 45.56 84 PHE A CA 1
ATOM 650 C C . PHE A 1 84 ? 17.269 -14.644 -17.203 1.00 45.56 84 PHE A C 1
ATOM 652 O O . PHE A 1 84 ? 17.401 -15.717 -17.799 1.00 45.56 84 PHE A O 1
ATOM 659 N N . PRO A 1 85 ? 17.198 -14.596 -15.862 1.00 51.25 85 PRO A N 1
ATOM 660 C CA . PRO A 1 85 ? 17.099 -15.814 -15.081 1.00 51.25 85 PRO A CA 1
ATOM 661 C C . PRO A 1 85 ? 15.683 -16.354 -15.270 1.00 51.25 85 PRO A C 1
ATOM 663 O O . PRO A 1 85 ? 14.714 -15.690 -14.891 1.00 51.25 85 PRO A O 1
ATOM 666 N N . GLU A 1 86 ? 15.556 -17.550 -15.844 1.00 57.25 86 GLU A N 1
ATOM 667 C CA . GLU A 1 86 ? 14.313 -18.317 -15.762 1.00 57.25 86 GLU A CA 1
ATOM 668 C C . GLU A 1 86 ? 13.958 -18.466 -14.271 1.00 57.25 86 GLU A C 1
ATOM 670 O O . GLU A 1 86 ? 14.689 -19.109 -13.517 1.00 57.25 86 GLU A O 1
ATOM 675 N N . GLY A 1 87 ? 12.881 -17.803 -13.829 1.00 71.31 87 GLY A N 1
ATOM 676 C CA . GLY A 1 87 ? 12.435 -17.800 -12.428 1.00 71.31 87 GLY A CA 1
ATOM 677 C C . GLY A 1 87 ? 12.264 -16.428 -11.757 1.00 71.31 87 GLY A C 1
ATOM 678 O O . GLY A 1 87 ? 11.763 -16.391 -10.636 1.00 71.31 87 GLY A O 1
ATOM 679 N N . MET A 1 88 ? 12.626 -15.306 -12.393 1.00 80.50 88 MET A N 1
ATOM 680 C CA . MET A 1 88 ? 12.269 -13.970 -11.874 1.00 80.50 88 MET A CA 1
ATOM 681 C C . MET A 1 88 ? 10.856 -13.546 -12.323 1.00 80.50 88 MET A C 1
ATOM 683 O O . MET A 1 88 ? 10.508 -13.814 -13.473 1.00 80.50 88 MET A O 1
ATOM 687 N N . PRO A 1 89 ? 10.065 -12.832 -11.490 1.00 92.12 89 PRO A N 1
ATOM 688 C CA . PRO A 1 89 ? 8.740 -12.348 -11.884 1.00 92.12 89 PRO A CA 1
ATOM 689 C C . PRO A 1 89 ? 8.771 -11.445 -13.125 1.00 92.12 89 PRO A C 1
ATOM 691 O O . PRO A 1 89 ? 9.616 -10.546 -13.238 1.00 92.12 89 PRO A O 1
ATOM 694 N N . SER A 1 90 ? 7.828 -11.681 -14.032 1.00 95.75 90 SER A N 1
ATOM 695 C CA . SER A 1 90 ? 7.539 -10.865 -15.215 1.00 95.75 90 SER A CA 1
ATOM 696 C C . SER A 1 90 ? 6.596 -9.701 -14.889 1.00 95.75 90 SER A C 1
ATOM 698 O O . SER A 1 90 ? 5.995 -9.640 -13.813 1.00 95.75 90 SER A O 1
ATOM 700 N N . VAL A 1 91 ? 6.398 -8.781 -15.836 1.00 96.94 91 VAL A N 1
ATOM 701 C CA . VAL A 1 91 ? 5.371 -7.729 -15.721 1.00 96.94 91 VAL A CA 1
ATOM 702 C C . VAL A 1 91 ? 3.966 -8.334 -15.628 1.00 96.94 91 VAL A C 1
ATOM 704 O O . VAL A 1 91 ? 3.117 -7.779 -14.933 1.00 96.94 91 VAL A O 1
ATOM 707 N N . ALA A 1 92 ? 3.716 -9.486 -16.259 1.00 96.19 92 ALA A N 1
ATOM 708 C CA . ALA A 1 92 ? 2.438 -10.189 -16.140 1.00 96.19 92 ALA A CA 1
ATOM 709 C C . ALA A 1 92 ? 2.198 -10.708 -14.710 1.00 96.19 92 ALA A C 1
ATOM 711 O O . ALA A 1 92 ? 1.100 -10.538 -14.178 1.00 96.19 92 ALA A O 1
ATOM 712 N N . ASP A 1 93 ? 3.233 -11.243 -14.054 1.00 96.56 93 ASP A N 1
ATOM 713 C CA . ASP A 1 93 ? 3.154 -11.642 -12.642 1.00 96.56 93 ASP A CA 1
ATOM 714 C C . ASP A 1 93 ? 2.913 -10.422 -11.743 1.00 96.56 93 ASP A C 1
ATOM 716 O O . ASP A 1 93 ? 2.065 -10.462 -10.853 1.00 96.56 93 ASP A O 1
ATOM 720 N N . PHE A 1 94 ? 3.590 -9.298 -12.008 1.00 98.06 94 PHE A N 1
ATOM 721 C CA . PHE A 1 94 ? 3.352 -8.053 -11.273 1.00 98.06 94 PHE A CA 1
ATOM 722 C C . PHE A 1 94 ? 1.953 -7.465 -11.506 1.00 98.06 94 PHE A C 1
ATOM 724 O O . PHE A 1 94 ? 1.408 -6.857 -10.588 1.00 98.06 94 PHE A O 1
ATOM 731 N N . HIS A 1 95 ? 1.325 -7.670 -12.667 1.00 97.44 95 HIS A N 1
ATOM 732 C CA . HIS A 1 95 ? -0.086 -7.322 -12.855 1.00 97.44 95 HIS A CA 1
ATOM 733 C C . HIS A 1 95 ? -0.998 -8.136 -11.928 1.00 97.44 95 HIS A C 1
ATOM 735 O O . HIS A 1 95 ? -1.790 -7.540 -11.197 1.00 97.44 95 HIS A O 1
ATOM 741 N N . ASP A 1 96 ? -0.847 -9.463 -11.900 1.00 96.62 96 ASP A N 1
ATOM 742 C CA . ASP A 1 96 ? -1.611 -10.342 -11.001 1.00 96.62 96 ASP A CA 1
ATOM 743 C C . ASP A 1 96 ? -1.367 -9.986 -9.516 1.00 96.62 96 ASP A C 1
ATOM 745 O O . ASP A 1 96 ? -2.314 -9.916 -8.728 1.00 96.62 96 ASP A O 1
ATOM 749 N N . ILE A 1 97 ? -0.112 -9.701 -9.138 1.00 97.81 97 ILE A N 1
ATOM 750 C CA . ILE A 1 97 ? 0.276 -9.301 -7.773 1.00 97.81 97 ILE A CA 1
ATOM 751 C C . ILE A 1 97 ? -0.365 -7.972 -7.368 1.00 97.81 97 ILE A C 1
ATOM 753 O O . ILE A 1 97 ? -0.901 -7.860 -6.266 1.00 97.81 97 ILE A O 1
ATOM 757 N N . TYR A 1 98 ? -0.352 -6.961 -8.238 1.00 98.38 98 TYR A N 1
ATOM 758 C CA . TYR A 1 98 ? -0.893 -5.651 -7.879 1.00 98.38 98 TYR A CA 1
ATOM 759 C C . TYR A 1 98 ? -2.421 -5.597 -7.904 1.00 98.38 98 TYR A C 1
ATOM 761 O O . TYR A 1 98 ? -3.001 -4.908 -7.068 1.00 98.38 98 TYR A O 1
ATOM 769 N N . GLU A 1 99 ? -3.099 -6.367 -8.760 1.00 97.94 99 GLU A N 1
ATOM 770 C CA . GLU A 1 99 ? -4.561 -6.494 -8.672 1.00 97.94 99 GLU A CA 1
ATOM 771 C C . GLU A 1 99 ? -5.010 -7.185 -7.374 1.00 97.94 99 GLU A C 1
ATOM 773 O O . GLU A 1 99 ? -6.030 -6.799 -6.797 1.00 97.94 99 GLU A O 1
ATOM 778 N N . TYR A 1 100 ? -4.221 -8.133 -6.861 1.00 98.12 100 TYR A N 1
ATOM 779 C CA . TYR A 1 100 ? -4.367 -8.667 -5.504 1.00 98.12 100 TYR A CA 1
ATOM 780 C C . TYR A 1 100 ? -4.094 -7.591 -4.428 1.00 98.12 100 TYR A C 1
ATOM 782 O O . TYR A 1 100 ? -4.968 -7.329 -3.600 1.00 98.12 100 TYR A O 1
ATOM 790 N N . ASN A 1 101 ? -2.945 -6.902 -4.473 1.00 98.62 101 ASN A N 1
ATOM 791 C CA . ASN A 1 101 ? -2.563 -5.895 -3.470 1.00 98.62 101 ASN A CA 1
ATOM 792 C C . ASN A 1 101 ? -3.621 -4.787 -3.348 1.00 98.62 101 ASN A C 1
ATOM 794 O O . ASN A 1 101 ? -4.082 -4.483 -2.247 1.00 98.62 101 ASN A O 1
ATOM 798 N N . TRP A 1 102 ? -4.067 -4.220 -4.475 1.00 98.62 102 TRP A N 1
ATOM 799 C CA . TRP A 1 102 ? -5.090 -3.168 -4.513 1.00 98.62 102 TRP A CA 1
ATOM 800 C C . TRP A 1 102 ? -6.456 -3.634 -4.019 1.00 98.62 102 TRP A C 1
ATOM 802 O O . TRP A 1 102 ? -7.228 -2.816 -3.512 1.00 98.62 102 TRP A O 1
ATOM 812 N N . ARG A 1 103 ? -6.781 -4.921 -4.182 1.00 98.12 103 ARG A N 1
ATOM 813 C CA . ARG A 1 103 ? -8.004 -5.494 -3.623 1.00 98.12 103 ARG A CA 1
ATOM 814 C C . ARG A 1 103 ? -7.917 -5.544 -2.100 1.00 98.12 103 ARG A C 1
ATOM 816 O O . ARG A 1 103 ? -8.786 -4.986 -1.438 1.00 98.12 103 ARG A O 1
ATOM 823 N N . VAL A 1 104 ? -6.827 -6.090 -1.561 1.00 98.56 104 VAL A N 1
ATOM 824 C CA . VAL A 1 104 ? -6.574 -6.129 -0.111 1.00 98.56 104 VAL A CA 1
ATOM 825 C C . VAL A 1 104 ? -6.574 -4.715 0.490 1.00 98.56 104 VAL A C 1
ATOM 827 O O . VAL A 1 104 ? -7.230 -4.495 1.503 1.00 98.56 104 VAL A O 1
ATOM 830 N N . LEU A 1 105 ? -5.942 -3.720 -0.152 1.00 98.56 105 LEU A N 1
ATOM 831 C CA . LEU A 1 105 ? -5.982 -2.325 0.321 1.00 98.56 105 LEU A CA 1
ATOM 832 C C . LEU A 1 105 ? -7.413 -1.784 0.446 1.00 98.56 105 LEU A C 1
ATOM 834 O O . LEU A 1 105 ? -7.743 -1.157 1.454 1.00 98.56 105 LEU A O 1
ATOM 838 N N . ARG A 1 106 ? -8.269 -2.027 -0.555 1.00 98.69 106 ARG A N 1
ATOM 839 C CA . ARG A 1 106 ? -9.668 -1.572 -0.544 1.00 98.69 106 ARG A CA 1
ATOM 840 C C . ARG A 1 106 ? -10.489 -2.260 0.535 1.00 98.69 106 ARG A C 1
ATOM 842 O O . ARG A 1 106 ? -11.204 -1.571 1.263 1.00 98.69 106 ARG A O 1
ATOM 849 N N . ASP A 1 107 ? -10.348 -3.574 0.666 1.00 98.50 107 ASP A N 1
ATOM 850 C CA . ASP A 1 107 ? -11.115 -4.370 1.623 1.00 98.50 107 ASP A CA 1
ATOM 851 C C . ASP A 1 107 ? -10.709 -4.006 3.073 1.00 98.50 107 ASP A C 1
ATOM 853 O O . ASP A 1 107 ? -11.576 -3.799 3.928 1.00 98.50 107 ASP A O 1
ATOM 857 N N . TYR A 1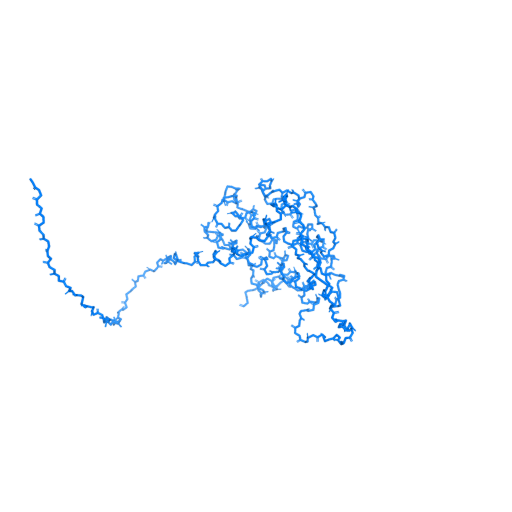 108 ? -9.414 -3.766 3.340 1.00 98.69 108 TYR A N 1
ATOM 858 C CA . TYR A 1 108 ? -8.934 -3.214 4.620 1.00 98.69 108 TYR A CA 1
ATOM 859 C C . TYR A 1 108 ? -9.374 -1.764 4.847 1.00 98.69 108 TYR A C 1
ATOM 861 O O . TYR A 1 108 ? -9.812 -1.430 5.949 1.00 98.69 108 TYR A O 1
ATOM 869 N N . CYS A 1 109 ? -9.345 -0.904 3.825 1.00 98.75 109 CYS A N 1
ATOM 870 C CA . CYS A 1 109 ? -9.877 0.456 3.927 1.00 98.75 109 CYS A CA 1
ATOM 871 C C . CYS A 1 109 ? -11.366 0.450 4.312 1.00 98.75 109 CYS A C 1
ATOM 873 O O . CYS A 1 109 ? -11.802 1.247 5.147 1.00 98.75 109 CYS A O 1
ATOM 875 N N . GLU A 1 110 ? -12.161 -0.453 3.729 1.00 98.50 110 GLU A N 1
ATOM 876 C CA . GLU A 1 110 ? -13.576 -0.628 4.054 1.00 98.50 110 GLU A CA 1
ATOM 877 C C . GLU A 1 110 ? -13.799 -1.145 5.478 1.00 98.50 110 GLU A C 1
ATOM 879 O O . GLU A 1 110 ? -14.607 -0.557 6.199 1.00 98.50 110 GLU A O 1
ATOM 884 N N . ALA A 1 111 ? -13.077 -2.182 5.907 1.00 98.44 111 ALA A N 1
ATOM 885 C CA . ALA A 1 111 ? -13.187 -2.709 7.267 1.00 98.44 111 ALA A CA 1
ATOM 886 C C . ALA A 1 111 ? -12.800 -1.663 8.324 1.00 98.44 111 ALA A C 1
ATOM 888 O O . ALA A 1 111 ? -13.580 -1.398 9.238 1.00 98.44 111 ALA A O 1
ATOM 889 N N . LEU A 1 112 ? -11.657 -0.990 8.153 1.00 98.56 112 LEU A N 1
ATOM 890 C CA . LEU A 1 112 ? -11.200 0.065 9.062 1.00 98.56 112 LEU A CA 1
ATOM 891 C C . LEU A 1 112 ? -12.158 1.267 9.102 1.00 98.56 112 LEU A C 1
ATOM 893 O O . LEU A 1 112 ? -12.323 1.878 10.153 1.00 98.56 112 LEU A O 1
ATOM 897 N N . SER A 1 113 ? -12.847 1.581 7.997 1.00 98.25 113 SER A N 1
ATOM 898 C CA . SER A 1 113 ? -13.848 2.665 7.956 1.00 98.25 113 SER A CA 1
ATOM 899 C C . SER A 1 113 ? -15.119 2.376 8.767 1.00 98.25 113 SER A C 1
ATOM 901 O O . SER A 1 113 ? -15.930 3.281 8.948 1.00 98.25 113 SER A O 1
ATOM 903 N N . LYS A 1 114 ? -15.321 1.135 9.231 1.00 97.75 114 LYS A N 1
ATOM 904 C CA . LYS A 1 114 ? -16.460 0.730 10.078 1.00 97.75 114 LYS A CA 1
ATOM 905 C C . LYS A 1 114 ? -16.124 0.763 11.576 1.00 97.75 114 LYS A C 1
ATOM 907 O O . LYS A 1 114 ? -17.020 0.573 12.396 1.00 97.75 114 LYS A O 1
ATOM 912 N N . ILE A 1 115 ? -14.858 0.988 11.936 1.00 97.88 115 ILE A N 1
ATOM 913 C CA . ILE A 1 115 ? -14.387 1.033 13.325 1.00 97.88 115 ILE A CA 1
ATOM 914 C C . ILE A 1 115 ? -14.616 2.447 13.895 1.00 97.88 115 ILE A C 1
ATOM 916 O O . ILE A 1 115 ? -14.311 3.424 13.207 1.00 97.88 115 ILE A O 1
ATOM 920 N N . PRO A 1 116 ? -15.126 2.589 15.135 1.00 96.69 116 PRO A N 1
ATOM 921 C CA . PRO A 1 116 ? -15.215 3.879 15.826 1.00 96.69 116 PRO A CA 1
ATOM 922 C C . PRO A 1 116 ? -13.870 4.623 15.891 1.00 96.69 116 PRO A C 1
ATOM 924 O O . PRO A 1 116 ? -12.824 3.995 16.056 1.00 96.69 116 PRO A O 1
ATOM 927 N N . GLU A 1 117 ? -13.887 5.961 15.786 1.00 96.12 117 GLU A N 1
ATOM 928 C CA . GLU A 1 117 ? -12.660 6.784 15.739 1.00 96.12 117 GLU A CA 1
ATOM 929 C C . GLU A 1 117 ? -11.740 6.533 16.946 1.00 96.12 117 GLU A C 1
ATOM 931 O O . GLU A 1 117 ? -10.523 6.455 16.790 1.00 96.12 117 GLU A O 1
ATOM 936 N N . ASP A 1 118 ? -12.299 6.354 18.141 1.00 96.44 118 ASP A N 1
ATOM 937 C CA . ASP A 1 118 ? -11.538 6.124 19.367 1.00 96.44 118 ASP A CA 1
ATOM 938 C C . ASP A 1 118 ? -10.776 4.790 19.354 1.00 96.44 118 ASP A C 1
ATOM 940 O O . ASP A 1 118 ? -9.591 4.778 19.680 1.00 96.44 118 ASP A O 1
ATOM 944 N N . GLU A 1 119 ? -11.384 3.685 18.906 1.00 97.38 119 GLU A N 1
ATOM 945 C CA . GLU A 1 119 ? -10.681 2.398 18.749 1.00 97.38 119 GLU A CA 1
ATOM 946 C C . GLU A 1 119 ? -9.749 2.364 17.522 1.00 97.38 119 GLU A C 1
ATOM 948 O O . GLU A 1 119 ? -8.751 1.633 17.534 1.00 97.38 119 GLU A O 1
ATOM 953 N N . LEU A 1 120 ? -10.038 3.160 16.488 1.00 97.12 120 LEU A N 1
ATOM 954 C CA . LEU A 1 120 ? -9.222 3.302 15.278 1.00 97.12 120 LEU A CA 1
ATOM 955 C C . LEU A 1 120 ? -7.913 4.077 15.540 1.00 97.12 120 LEU A C 1
ATOM 957 O O . LEU A 1 120 ? -6.864 3.707 15.004 1.00 97.12 120 LEU A O 1
ATOM 961 N N . LEU A 1 121 ? -7.978 5.137 16.356 1.00 97.12 121 LEU A N 1
ATOM 962 C CA . LEU A 1 121 ? -6.850 6.010 16.721 1.00 97.12 121 LEU A CA 1
ATOM 963 C C . LEU A 1 121 ? -6.066 5.541 17.954 1.00 97.12 121 LEU A C 1
ATOM 965 O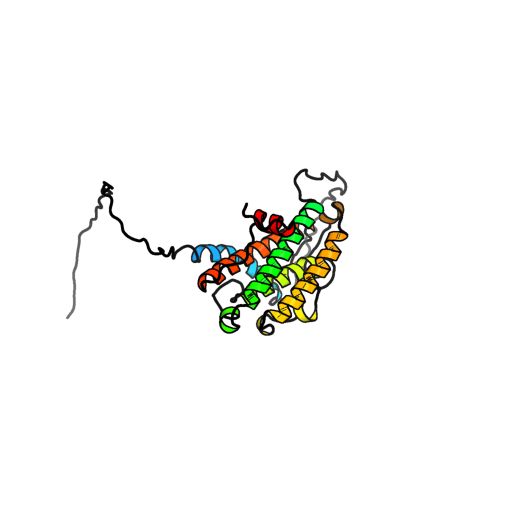 O . LEU A 1 121 ? -4.973 6.038 18.212 1.00 97.12 121 LEU A O 1
ATOM 969 N N . LYS A 1 122 ? -6.612 4.599 18.723 1.00 97.44 122 LYS A N 1
ATOM 970 C CA . LYS A 1 122 ? -5.994 4.028 19.925 1.00 97.44 122 LYS A CA 1
ATOM 971 C C . LYS A 1 122 ? -4.574 3.527 19.655 1.00 97.44 122 LYS A C 1
ATOM 973 O O . LYS A 1 122 ? -4.387 2.664 18.797 1.00 97.44 122 LYS A O 1
ATOM 978 N N . ASN A 1 123 ? -3.603 3.998 20.439 1.00 97.12 123 ASN A N 1
ATOM 979 C CA . ASN A 1 123 ? -2.276 3.388 20.485 1.00 97.12 123 ASN A CA 1
ATOM 980 C C . ASN A 1 123 ? -2.380 1.969 21.094 1.00 97.12 123 ASN A C 1
ATOM 982 O O . ASN A 1 123 ? -3.020 1.762 22.131 1.00 97.12 123 ASN A O 1
ATOM 986 N N . ARG A 1 124 ? -1.782 0.991 20.409 1.00 95.38 124 ARG A N 1
ATOM 987 C CA . ARG A 1 124 ? -1.737 -0.442 20.741 1.00 95.38 124 ARG A CA 1
ATOM 988 C C . ARG A 1 124 ? -0.301 -0.980 20.844 1.00 95.38 124 ARG A C 1
ATOM 990 O O . ARG A 1 124 ? -0.119 -2.195 20.855 1.00 95.38 124 ARG A O 1
ATOM 997 N N . GLU A 1 125 ? 0.695 -0.094 20.918 1.00 93.75 125 GLU A N 1
ATOM 998 C CA . GLU A 1 125 ? 2.134 -0.404 20.958 1.00 93.75 125 GLU A CA 1
ATOM 999 C C . GLU A 1 125 ? 2.613 -1.221 19.735 1.00 93.75 125 GLU A C 1
ATOM 1001 O O . GLU A 1 125 ? 3.503 -2.070 19.829 1.00 93.75 125 GLU A O 1
ATOM 1006 N N . ALA A 1 126 ? 1.986 -0.983 18.579 1.00 91.75 126 ALA A N 1
ATOM 1007 C CA . ALA A 1 126 ? 2.418 -1.480 17.272 1.00 91.75 126 ALA A CA 1
ATOM 1008 C C . ALA A 1 126 ? 3.423 -0.511 16.614 1.00 91.75 126 ALA A C 1
ATOM 1010 O O . ALA A 1 126 ? 3.588 0.611 17.087 1.00 91.75 126 ALA A O 1
ATOM 1011 N N . THR A 1 127 ? 4.057 -0.916 15.508 1.00 90.44 127 THR A N 1
ATOM 1012 C CA . THR A 1 127 ? 5.082 -0.129 14.777 1.00 90.44 127 THR A CA 1
ATOM 1013 C C . THR A 1 127 ? 4.681 1.320 14.494 1.00 90.44 127 THR A C 1
ATOM 1015 O O . THR A 1 127 ? 5.480 2.228 14.701 1.00 90.44 127 THR A O 1
ATOM 1018 N N . HIS A 1 128 ? 3.427 1.546 14.098 1.00 94.25 128 HIS A N 1
ATOM 1019 C CA . HIS A 1 128 ? 2.863 2.882 13.875 1.00 94.25 128 HIS A CA 1
ATOM 1020 C C . HIS A 1 128 ? 1.781 3.261 14.899 1.00 94.25 128 HIS A C 1
ATOM 1022 O O . HIS A 1 128 ? 0.923 4.092 14.619 1.00 94.25 128 HIS A O 1
ATOM 1028 N N . GLU A 1 129 ? 1.814 2.667 16.093 1.00 95.12 129 GLU A N 1
ATOM 1029 C CA . GLU A 1 129 ? 0.902 2.897 17.226 1.00 95.12 129 GLU A CA 1
ATOM 1030 C C . GLU A 1 129 ? -0.552 2.433 17.012 1.00 95.12 129 GLU A C 1
ATOM 1032 O O . GLU A 1 129 ? -1.046 1.622 17.794 1.00 95.12 129 GLU A O 1
ATOM 1037 N N . SER A 1 130 ? -1.251 2.914 15.977 1.00 97.31 130 SER A N 1
ATOM 1038 C CA . SER A 1 130 ? -2.702 2.735 15.785 1.00 97.31 130 SER A CA 1
ATOM 1039 C C . SER A 1 130 ? -3.085 2.060 14.462 1.00 97.31 130 SER A C 1
ATOM 1041 O O . SER A 1 130 ? -2.338 2.095 13.483 1.00 97.31 130 SER A O 1
ATOM 1043 N N . LEU A 1 131 ? -4.296 1.488 14.405 1.00 98.38 131 LEU A N 1
ATOM 1044 C CA . LEU A 1 131 ? -4.850 0.833 13.207 1.00 98.38 131 LEU A CA 1
ATOM 1045 C C . LEU A 1 131 ? -4.827 1.762 11.979 1.00 98.38 131 LEU A C 1
ATOM 1047 O O . LEU A 1 131 ? -4.387 1.366 10.899 1.00 98.38 131 LEU A O 1
ATOM 1051 N N . LYS A 1 132 ? -5.258 3.021 12.148 1.00 97.88 132 LYS A N 1
ATOM 1052 C CA . LYS A 1 132 ? -5.236 4.025 11.071 1.00 97.88 132 LYS A CA 1
ATOM 1053 C C . LYS A 1 132 ? -3.820 4.386 10.640 1.00 97.88 132 LYS A C 1
ATOM 1055 O O . LYS A 1 132 ? -3.586 4.540 9.445 1.00 97.88 132 LYS A O 1
ATOM 1060 N N . ASN A 1 133 ? -2.886 4.533 11.578 1.00 98.19 133 ASN A N 1
ATOM 1061 C CA . ASN A 1 133 ? -1.509 4.909 11.255 1.00 98.19 133 ASN A CA 1
ATOM 1062 C C . ASN A 1 133 ? -0.783 3.802 10.486 1.00 98.19 133 ASN A C 1
ATOM 1064 O O . ASN A 1 133 ? -0.106 4.107 9.511 1.00 98.19 133 ASN A O 1
ATOM 1068 N N . ILE A 1 134 ? -0.977 2.531 10.859 1.00 98.50 134 ILE A N 1
ATOM 1069 C CA . ILE A 1 134 ? -0.435 1.387 10.108 1.00 98.50 134 ILE A CA 1
ATOM 1070 C C . ILE A 1 134 ? -0.983 1.399 8.674 1.00 98.50 134 ILE A C 1
ATOM 1072 O O . ILE A 1 134 ? -0.215 1.312 7.718 1.00 98.50 134 ILE A O 1
ATOM 1076 N N . PHE A 1 135 ? -2.293 1.605 8.490 1.00 98.62 135 PHE A N 1
ATOM 1077 C CA . PHE A 1 135 ? -2.868 1.714 7.145 1.00 98.62 135 PHE A CA 1
ATOM 1078 C C . PHE A 1 135 ? -2.335 2.929 6.362 1.00 98.62 135 PHE A C 1
ATOM 1080 O O . PHE A 1 135 ? -2.019 2.811 5.179 1.00 98.62 135 PHE A O 1
ATOM 1087 N N . HIS A 1 136 ? -2.173 4.086 7.013 1.00 98.44 136 HIS A N 1
ATOM 1088 C CA . HIS A 1 136 ? -1.567 5.268 6.395 1.00 98.44 136 HIS A CA 1
ATOM 1089 C C . HIS A 1 136 ? -0.105 5.007 5.987 1.00 98.44 136 HIS A C 1
ATOM 1091 O O . HIS A 1 136 ? 0.299 5.402 4.893 1.00 98.44 136 HIS A O 1
ATOM 1097 N N . HIS A 1 137 ? 0.666 4.280 6.802 1.00 98.12 137 HIS A N 1
ATOM 1098 C CA . HIS A 1 137 ? 2.026 3.873 6.458 1.00 98.12 137 HIS A CA 1
ATOM 1099 C C . HIS A 1 137 ? 2.063 2.998 5.198 1.00 98.12 137 HIS A C 1
ATOM 1101 O O . HIS A 1 137 ? 2.836 3.301 4.289 1.00 98.12 137 HIS A O 1
ATOM 1107 N N . ILE A 1 138 ? 1.180 1.996 5.079 1.00 98.56 138 ILE A N 1
ATOM 1108 C CA . ILE A 1 138 ? 1.079 1.155 3.870 1.00 98.56 138 ILE A CA 1
ATOM 1109 C C . ILE A 1 138 ? 0.868 2.026 2.615 1.00 98.56 138 ILE A C 1
ATOM 1111 O O . ILE A 1 138 ? 1.570 1.856 1.615 1.00 98.56 138 ILE A O 1
ATOM 1115 N N . LEU A 1 139 ? -0.041 3.010 2.665 1.00 98.69 139 LEU A N 1
ATOM 1116 C CA . LEU A 1 139 ? -0.251 3.939 1.542 1.00 98.69 139 LEU A CA 1
ATOM 1117 C C . LEU A 1 139 ? 1.000 4.781 1.235 1.00 98.69 139 LEU A C 1
ATOM 1119 O O . LEU A 1 139 ? 1.343 4.987 0.070 1.00 98.69 139 LEU A O 1
ATOM 1123 N N . SER A 1 140 ? 1.714 5.237 2.263 1.00 97.19 140 SER A N 1
ATOM 1124 C CA . SER A 1 140 ? 2.951 6.013 2.112 1.00 97.19 140 SER A CA 1
ATOM 1125 C C . SER A 1 140 ? 4.130 5.200 1.561 1.00 97.19 140 SER A C 1
ATOM 1127 O O . SER A 1 140 ? 4.971 5.777 0.861 1.00 97.19 140 SER A O 1
ATOM 1129 N N . VAL A 1 141 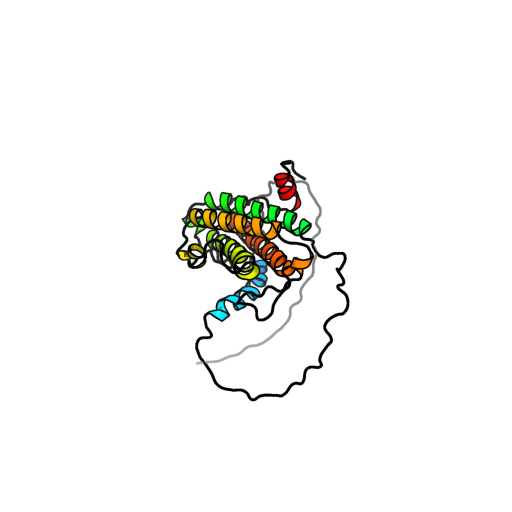? 4.168 3.883 1.801 1.00 97.44 141 VAL A N 1
ATOM 1130 C CA . VAL A 1 141 ? 5.111 2.927 1.187 1.00 97.44 141 VAL A CA 1
ATOM 1131 C C . VAL A 1 141 ? 4.833 2.780 -0.309 1.00 97.44 141 VAL A C 1
ATOM 1133 O O . VAL A 1 141 ? 5.747 2.977 -1.115 1.00 97.44 141 VAL A O 1
ATOM 1136 N N . HIS A 1 142 ? 3.578 2.511 -0.683 1.00 98.50 142 HIS A N 1
ATOM 1137 C CA . HIS A 1 142 ? 3.122 2.465 -2.077 1.00 98.50 142 HIS A CA 1
ATOM 1138 C C . HIS A 1 142 ? 3.492 3.745 -2.839 1.00 98.50 142 HIS A C 1
ATOM 1140 O O . HIS A 1 142 ? 4.218 3.722 -3.840 1.00 98.50 142 HIS A O 1
ATOM 1146 N N . ASP A 1 143 ? 3.064 4.892 -2.307 1.00 98.31 143 ASP A N 1
ATOM 1147 C CA . ASP A 1 143 ? 3.309 6.183 -2.932 1.00 98.31 143 ASP A CA 1
ATOM 1148 C C . ASP A 1 143 ? 4.802 6.539 -2.971 1.00 98.31 143 ASP A C 1
ATOM 1150 O O . ASP A 1 143 ? 5.294 7.036 -3.983 1.00 98.31 143 ASP A O 1
ATOM 1154 N N . GLY A 1 144 ? 5.553 6.236 -1.910 1.00 96.44 144 GLY A N 1
ATOM 1155 C CA . GLY A 1 144 ? 6.981 6.532 -1.814 1.00 96.44 144 GLY A CA 1
ATOM 1156 C C . GLY A 1 144 ? 7.829 5.755 -2.822 1.00 96.44 144 GLY A C 1
ATOM 1157 O O . GLY A 1 144 ? 8.656 6.344 -3.526 1.00 96.44 144 GLY A O 1
ATOM 1158 N N . TRP A 1 145 ? 7.628 4.442 -2.927 1.00 97.62 145 TRP A N 1
ATOM 1159 C CA . TRP A 1 145 ? 8.411 3.601 -3.834 1.00 97.62 145 TRP A CA 1
ATOM 1160 C C . TRP A 1 145 ? 7.958 3.715 -5.291 1.00 97.62 145 TRP A C 1
ATOM 1162 O O . TRP A 1 145 ? 8.798 3.828 -6.185 1.00 97.62 145 TRP A O 1
ATOM 1172 N N . LEU A 1 146 ? 6.652 3.707 -5.567 1.00 97.69 146 LEU A N 1
ATOM 1173 C CA . LEU A 1 146 ? 6.171 3.567 -6.946 1.00 97.69 146 LEU A CA 1
ATOM 1174 C C . LEU A 1 146 ? 5.825 4.901 -7.591 1.00 97.69 146 LEU A C 1
ATOM 1176 O O . LEU A 1 146 ? 6.138 5.104 -8.765 1.00 97.69 146 LEU A O 1
ATOM 1180 N N . ASN A 1 147 ? 5.219 5.830 -6.854 1.00 97.62 147 ASN A N 1
ATOM 1181 C CA . ASN A 1 147 ? 4.834 7.125 -7.411 1.00 97.62 147 ASN A CA 1
ATOM 1182 C C . ASN A 1 147 ? 5.992 8.127 -7.310 1.00 97.62 147 ASN A C 1
ATOM 1184 O O . ASN A 1 147 ? 6.473 8.612 -8.335 1.00 97.62 147 ASN A O 1
ATOM 1188 N N . VAL A 1 148 ? 6.493 8.403 -6.105 1.00 96.75 148 VAL A N 1
ATOM 1189 C CA . VAL A 1 148 ? 7.607 9.337 -5.887 1.00 96.75 148 VAL A CA 1
ATOM 1190 C C . VAL A 1 148 ? 8.877 8.810 -6.544 1.00 96.75 148 VAL A C 1
ATOM 1192 O O . VAL A 1 148 ? 9.403 9.450 -7.450 1.00 96.75 148 VAL A O 1
ATOM 1195 N N . THR A 1 149 ? 9.338 7.623 -6.154 1.00 96.00 149 THR A N 1
ATOM 1196 C CA . THR A 1 149 ? 10.649 7.126 -6.593 1.00 96.00 149 THR A CA 1
ATOM 1197 C C . THR A 1 149 ? 10.639 6.593 -8.027 1.00 96.00 149 THR A C 1
ATOM 1199 O O . THR A 1 149 ? 11.466 7.001 -8.842 1.00 96.00 149 THR A O 1
ATOM 1202 N N . ALA A 1 150 ? 9.721 5.686 -8.378 1.00 96.31 150 ALA A N 1
ATOM 1203 C CA . ALA A 1 150 ? 9.756 5.046 -9.697 1.00 96.31 150 ALA A CA 1
ATOM 1204 C C . ALA A 1 150 ? 9.146 5.893 -10.837 1.00 96.31 150 ALA A C 1
ATOM 1206 O O . ALA A 1 150 ? 9.503 5.662 -12.002 1.00 96.31 150 ALA A O 1
ATOM 1207 N N . GLN A 1 151 ? 8.275 6.867 -10.518 1.00 96.38 151 GLN A N 1
ATOM 1208 C CA . GLN A 1 151 ? 7.581 7.755 -11.471 1.00 96.38 151 GLN A CA 1
ATOM 1209 C C . GLN A 1 151 ? 7.855 9.266 -11.283 1.00 96.38 151 GLN A C 1
ATOM 1211 O O . GLN A 1 151 ? 7.344 10.062 -12.073 1.00 96.38 151 GLN A O 1
ATOM 1216 N N . GLY A 1 152 ? 8.639 9.686 -10.285 1.00 95.31 152 GLY A N 1
ATOM 1217 C CA . GLY A 1 152 ? 9.079 11.078 -10.116 1.00 95.31 152 GLY A CA 1
ATOM 1218 C C . GLY A 1 152 ? 8.120 12.023 -9.376 1.00 95.31 152 GLY A C 1
ATOM 1219 O O . GLY A 1 152 ? 8.290 13.235 -9.470 1.00 95.31 152 GLY A O 1
ATOM 1220 N N . GLY A 1 153 ? 7.108 11.526 -8.656 1.00 95.75 153 GLY A N 1
ATOM 1221 C CA . GLY A 1 153 ? 6.292 12.370 -7.767 1.00 95.75 153 GLY A CA 1
ATOM 1222 C C . GLY A 1 153 ? 5.088 11.656 -7.153 1.00 95.75 153 GLY A C 1
ATOM 1223 O O . GLY A 1 153 ? 4.613 10.665 -7.700 1.00 95.75 153 GLY A O 1
ATOM 1224 N N . SER A 1 154 ? 4.552 12.160 -6.043 1.00 97.75 154 SER A N 1
ATOM 1225 C CA . SER A 1 154 ? 3.401 11.552 -5.350 1.00 97.75 154 SER A CA 1
ATOM 1226 C C . SER A 1 154 ? 2.144 11.452 -6.239 1.00 97.75 154 SER A C 1
ATOM 1228 O O . SER A 1 154 ? 2.025 12.127 -7.271 1.00 97.75 154 SER A O 1
ATOM 1230 N N . ALA A 1 155 ? 1.204 10.581 -5.875 1.00 97.44 155 ALA A N 1
ATOM 1231 C CA . ALA A 1 155 ? -0.172 10.613 -6.367 1.00 97.44 155 ALA A CA 1
ATOM 1232 C C . ALA A 1 155 ? -1.014 11.725 -5.711 1.00 97.44 155 ALA A C 1
ATOM 1234 O O . ALA A 1 155 ? -1.993 12.168 -6.314 1.00 97.44 155 ALA A O 1
ATOM 1235 N N . ASP A 1 156 ? -0.632 12.186 -4.515 1.00 98.00 156 ASP A N 1
ATOM 1236 C CA . ASP A 1 156 ? -1.283 13.281 -3.791 1.00 98.00 156 ASP A CA 1
ATOM 1237 C C . ASP A 1 156 ? -0.293 14.000 -2.845 1.00 98.00 156 ASP A C 1
ATOM 1239 O O . ASP A 1 156 ? -0.238 13.686 -1.653 1.00 98.00 156 ASP A O 1
ATOM 1243 N N . PRO A 1 157 ? 0.514 14.959 -3.347 1.00 96.38 157 PRO A N 1
ATOM 1244 C CA . PRO A 1 157 ? 1.541 15.634 -2.546 1.00 96.38 157 PRO A CA 1
ATOM 1245 C C . PRO A 1 157 ? 0.998 16.259 -1.253 1.00 96.38 157 PRO A C 1
ATOM 1247 O O . PRO A 1 157 ? 1.568 16.056 -0.187 1.00 96.38 157 PRO A O 1
ATOM 1250 N N . ALA A 1 158 ? -0.165 16.916 -1.327 1.00 95.75 158 ALA A N 1
ATOM 1251 C CA . ALA A 1 158 ? -0.809 17.574 -0.187 1.00 95.75 158 ALA A CA 1
ATOM 1252 C C . ALA A 1 158 ? -1.348 16.596 0.875 1.00 95.75 158 ALA A C 1
ATOM 1254 O O . ALA A 1 158 ? -1.699 17.012 1.980 1.00 95.75 158 ALA A O 1
ATOM 1255 N N . MET A 1 159 ? -1.458 15.308 0.541 1.00 96.44 159 MET A N 1
ATOM 1256 C CA . MET A 1 159 ? -1.745 14.256 1.510 1.00 96.44 159 MET A CA 1
ATOM 1257 C C . MET A 1 159 ? -0.456 13.650 2.069 1.00 96.44 159 MET A C 1
ATOM 1259 O O . MET A 1 159 ? -0.367 13.430 3.272 1.00 96.44 159 MET A O 1
ATOM 1263 N N . ARG A 1 160 ? 0.546 13.421 1.210 1.00 92.31 160 ARG A N 1
ATOM 1264 C CA . ARG A 1 160 ? 1.857 12.876 1.592 1.00 92.31 160 ARG A CA 1
ATOM 1265 C C . ARG A 1 160 ? 2.608 13.762 2.593 1.00 92.31 160 ARG A C 1
ATOM 1267 O O . ARG A 1 160 ? 3.358 13.240 3.408 1.00 92.31 160 ARG A O 1
ATOM 1274 N N . GLU A 1 161 ? 2.427 15.076 2.512 1.00 91.94 161 GLU A N 1
ATOM 1275 C CA . GLU A 1 161 ? 3.056 16.057 3.409 1.00 91.94 161 GLU A CA 1
ATOM 1276 C C . GLU A 1 161 ? 2.460 16.083 4.827 1.00 91.94 161 GLU A C 1
ATOM 1278 O O . GLU A 1 161 ? 3.029 16.744 5.692 1.00 91.94 161 GLU A O 1
ATOM 1283 N N . LYS A 1 162 ? 1.344 15.384 5.082 1.00 93.06 162 LYS A N 1
ATOM 1284 C CA . LYS A 1 162 ? 0.686 15.379 6.394 1.00 93.06 162 LYS A CA 1
ATOM 1285 C C . LYS A 1 162 ? 1.319 14.389 7.360 1.00 93.06 162 LYS A C 1
ATOM 1287 O O . LYS A 1 162 ? 1.453 13.203 7.044 1.00 93.06 162 LYS A O 1
ATOM 1292 N N . ASP A 1 163 ? 1.561 14.849 8.580 1.00 92.38 163 ASP A N 1
ATOM 1293 C CA . ASP A 1 163 ? 1.873 13.967 9.699 1.00 92.38 163 ASP A CA 1
ATOM 1294 C C . ASP A 1 163 ? 0.668 13.059 10.014 1.00 92.38 163 ASP A C 1
ATOM 1296 O O . ASP A 1 163 ? -0.498 13.375 9.748 1.00 92.38 163 ASP A O 1
ATOM 1300 N N . PHE A 1 164 ? 0.936 11.894 10.607 1.00 89.62 164 PHE A N 1
ATOM 1301 C CA . PHE A 1 164 ? -0.093 10.892 10.893 1.00 89.62 164 PHE A CA 1
ATOM 1302 C C . PHE A 1 164 ? -1.262 11.435 11.735 1.00 89.62 164 PHE A C 1
ATOM 1304 O O . PHE A 1 164 ? -2.413 11.072 11.476 1.00 89.62 164 PHE A O 1
ATOM 1311 N N . ASP A 1 165 ? -1.001 12.330 12.688 1.00 89.56 165 ASP A N 1
ATOM 1312 C CA . ASP A 1 165 ? -2.014 12.880 13.600 1.00 89.56 165 ASP A CA 1
ATOM 1313 C C . ASP A 1 165 ? -2.932 13.934 12.967 1.00 89.56 165 ASP A C 1
ATOM 1315 O O . ASP A 1 165 ? -4.065 14.118 13.421 1.00 89.56 165 ASP A O 1
ATOM 1319 N N . GLU A 1 166 ? -2.506 14.568 11.870 1.00 92.88 166 GLU A N 1
ATOM 1320 C CA . GLU A 1 166 ? -3.356 15.467 11.075 1.00 92.88 166 GLU A CA 1
ATOM 1321 C C . GLU A 1 166 ? -4.474 14.706 10.341 1.00 92.88 166 GLU A C 1
ATOM 1323 O O . GLU A 1 166 ? -5.464 15.290 9.888 1.00 92.88 166 GLU A O 1
ATOM 1328 N N . VAL A 1 167 ? -4.333 13.383 10.222 1.00 94.69 167 VAL A N 1
ATOM 1329 C CA . VAL A 1 167 ? -5.243 12.499 9.496 1.00 94.69 167 VAL A CA 1
ATOM 1330 C C . VAL A 1 167 ? -6.024 11.654 10.495 1.00 94.69 167 VAL A C 1
ATOM 1332 O O . VAL A 1 167 ? -5.590 10.578 10.896 1.00 94.69 167 VAL A O 1
ATOM 1335 N N . ARG A 1 168 ? -7.189 12.140 10.930 1.00 91.81 168 ARG A N 1
ATOM 1336 C CA . ARG A 1 168 ? -7.965 11.493 12.006 1.00 91.81 168 ARG A CA 1
ATOM 1337 C C . ARG A 1 168 ? -8.923 10.386 11.559 1.00 91.81 168 ARG A C 1
ATOM 1339 O O . ARG A 1 168 ? -9.338 9.589 12.390 1.00 91.81 168 ARG A O 1
ATOM 1346 N N . SER A 1 169 ? -9.272 10.315 10.276 1.00 95.00 169 SER A N 1
ATOM 1347 C CA . SER A 1 169 ? -10.286 9.384 9.763 1.00 95.00 169 SER A CA 1
ATOM 1348 C C . SER A 1 169 ? -9.824 8.639 8.508 1.00 95.00 169 SER A C 1
ATOM 1350 O O . SER A 1 169 ? -8.839 9.000 7.864 1.00 95.00 169 SER A O 1
ATOM 1352 N N . MET A 1 170 ? -10.565 7.589 8.142 1.00 98.12 170 MET A N 1
ATOM 1353 C CA . MET A 1 170 ? -10.292 6.786 6.944 1.00 98.12 170 MET A CA 1
ATOM 1354 C C . MET A 1 170 ? -10.722 7.456 5.630 1.00 98.12 170 MET A C 1
ATOM 1356 O O . MET A 1 170 ? -10.342 6.982 4.564 1.00 98.12 170 MET A O 1
ATOM 1360 N N . GLU A 1 171 ? -11.513 8.533 5.664 1.00 97.56 171 GLU A N 1
ATOM 1361 C CA . GLU A 1 171 ? -12.070 9.160 4.454 1.00 97.56 171 GLU A CA 1
ATOM 1362 C C . GLU A 1 171 ? -10.993 9.860 3.592 1.00 97.56 171 GLU A C 1
ATOM 1364 O O . GLU A 1 171 ? -10.889 9.513 2.410 1.00 97.56 171 GLU A O 1
ATOM 1369 N N . PRO A 1 172 ? -10.076 10.678 4.153 1.00 97.62 172 PRO A N 1
ATOM 1370 C CA . PRO A 1 172 ? -8.927 11.193 3.405 1.00 97.62 172 PRO A CA 1
ATOM 1371 C C . PRO A 1 172 ? -7.997 10.079 2.904 1.00 97.62 172 PRO A C 1
ATOM 1373 O O . PRO A 1 172 ? -7.509 10.136 1.775 1.00 97.62 172 PRO A O 1
ATOM 1376 N N . LEU A 1 173 ? -7.794 9.026 3.709 1.00 98.25 173 LEU A N 1
ATOM 1377 C CA . LEU A 1 173 ? -6.957 7.877 3.341 1.00 98.25 173 LEU A CA 1
ATOM 1378 C C . LEU A 1 173 ? -7.557 7.065 2.190 1.00 98.25 173 LEU A C 1
ATOM 1380 O O . LEU A 1 173 ? -6.820 6.617 1.317 1.00 98.25 173 LEU A O 1
ATOM 1384 N N . ARG A 1 174 ? -8.886 6.931 2.123 1.00 98.62 174 ARG A N 1
ATOM 1385 C CA . ARG A 1 174 ? -9.591 6.331 0.981 1.00 98.62 174 ARG A CA 1
ATOM 1386 C C . ARG A 1 174 ? -9.370 7.145 -0.295 1.00 98.62 174 ARG A C 1
ATOM 1388 O O . ARG A 1 174 ? -9.068 6.570 -1.339 1.00 98.62 174 ARG A O 1
ATOM 1395 N N . GLY A 1 175 ? -9.477 8.472 -0.207 1.00 98.44 175 GLY A N 1
ATOM 1396 C CA . GLY A 1 175 ? -9.196 9.374 -1.329 1.00 98.44 175 GLY A CA 1
ATOM 1397 C C . GLY A 1 175 ? -7.748 9.273 -1.823 1.00 98.44 175 GLY A C 1
ATOM 1398 O O . GLY A 1 175 ? -7.505 9.235 -3.029 1.00 98.44 175 GLY A O 1
ATOM 1399 N N . TYR A 1 176 ? -6.791 9.169 -0.899 1.00 98.69 176 TYR A N 1
ATOM 1400 C CA . TYR A 1 176 ? -5.369 8.980 -1.199 1.00 98.69 176 TYR A CA 1
ATOM 1401 C C . TYR A 1 176 ? -5.088 7.620 -1.850 1.00 98.69 176 TYR A C 1
ATOM 1403 O O . TYR A 1 176 ? -4.472 7.560 -2.914 1.00 98.69 176 TYR A O 1
ATOM 1411 N N . MET A 1 177 ? -5.615 6.542 -1.264 1.00 98.81 177 MET A N 1
ATOM 1412 C CA . MET A 1 177 ? -5.514 5.172 -1.768 1.00 98.81 177 MET A CA 1
ATOM 1413 C C . MET A 1 177 ? -5.984 5.066 -3.223 1.00 98.81 177 MET A C 1
ATOM 1415 O O . MET A 1 177 ? -5.264 4.527 -4.058 1.00 98.81 177 MET A O 1
ATOM 1419 N N . GLU A 1 178 ? -7.148 5.618 -3.573 1.00 98.81 178 GLU A N 1
ATOM 1420 C CA . GLU A 1 178 ? -7.639 5.541 -4.957 1.00 98.81 178 GLU A CA 1
ATOM 1421 C C . GLU A 1 178 ? -6.779 6.357 -5.941 1.00 98.81 178 GLU A C 1
ATOM 1423 O O . GLU A 1 178 ? -6.572 5.927 -7.079 1.00 98.81 178 GLU A O 1
ATOM 1428 N N . LYS A 1 179 ? -6.197 7.490 -5.514 1.00 98.81 179 LYS A N 1
ATOM 1429 C CA . LYS A 1 179 ? -5.221 8.242 -6.328 1.00 98.81 179 LYS A CA 1
ATOM 1430 C C . LYS A 1 179 ? -3.940 7.434 -6.561 1.00 98.81 179 LYS A C 1
ATOM 1432 O O . LYS A 1 179 ? -3.459 7.395 -7.699 1.00 98.81 179 LYS A O 1
ATOM 1437 N N . ILE A 1 180 ? -3.423 6.775 -5.519 1.00 98.81 180 ILE A N 1
ATOM 1438 C CA . ILE A 1 180 ? -2.268 5.863 -5.578 1.00 98.81 180 ILE A CA 1
ATOM 1439 C C . ILE A 1 180 ? -2.553 4.728 -6.565 1.00 98.81 180 ILE A C 1
ATOM 1441 O O . ILE A 1 180 ? -1.854 4.618 -7.573 1.00 98.81 180 ILE A O 1
ATOM 1445 N N . ILE A 1 181 ? -3.622 3.954 -6.343 1.00 98.81 181 ILE A N 1
ATOM 1446 C CA . ILE A 1 181 ? -3.998 2.801 -7.177 1.00 98.81 181 ILE A CA 1
ATOM 1447 C C . ILE A 1 181 ? -4.181 3.226 -8.640 1.00 98.81 181 ILE A C 1
ATOM 1449 O O . ILE A 1 181 ? -3.674 2.575 -9.555 1.00 98.81 181 ILE A O 1
ATOM 1453 N N . ALA A 1 182 ? -4.856 4.352 -8.893 1.00 98.75 182 ALA A N 1
ATOM 1454 C CA . ALA A 1 182 ? -5.044 4.854 -10.251 1.00 98.75 182 ALA A CA 1
ATOM 1455 C C . ALA A 1 182 ? -3.717 5.238 -10.933 1.00 98.75 182 ALA A C 1
ATOM 1457 O O . ALA A 1 182 ? -3.597 5.105 -12.155 1.00 98.75 182 ALA A O 1
ATOM 1458 N N . LYS A 1 183 ? -2.723 5.725 -10.179 1.00 98.62 183 LYS A N 1
ATOM 1459 C CA . LYS A 1 183 ? -1.394 6.062 -10.705 1.00 98.62 183 LYS A CA 1
ATOM 1460 C C . LYS A 1 183 ? -0.551 4.810 -10.953 1.00 98.62 183 LYS A C 1
ATOM 1462 O O . LYS A 1 183 ? -0.056 4.649 -12.068 1.00 98.62 183 LYS A O 1
ATOM 1467 N N . GLU A 1 184 ? -0.494 3.891 -9.995 1.00 98.62 184 GLU A N 1
ATOM 1468 C CA . GLU A 1 184 ? 0.187 2.597 -10.131 1.00 98.62 184 GLU A CA 1
ATOM 1469 C C . GLU A 1 184 ? -0.375 1.766 -11.292 1.00 98.62 184 GLU A C 1
ATOM 1471 O O . GLU A 1 184 ? 0.391 1.245 -12.103 1.00 98.62 184 GLU A O 1
ATOM 1476 N N . LYS A 1 185 ? -1.704 1.719 -11.469 1.00 98.44 185 LYS A N 1
ATOM 1477 C CA . LYS A 1 185 ? -2.335 1.000 -12.590 1.00 98.44 185 LYS A CA 1
ATOM 1478 C C . LYS A 1 185 ? -1.947 1.574 -13.955 1.00 98.44 185 LYS A C 1
ATOM 1480 O O . LYS A 1 185 ? -1.692 0.813 -14.886 1.00 98.44 185 LYS A O 1
ATOM 1485 N N . ARG A 1 186 ? -1.832 2.904 -14.079 1.00 98.38 186 ARG A N 1
ATOM 1486 C CA . ARG A 1 186 ? -1.320 3.567 -15.299 1.00 98.38 186 ARG A CA 1
ATOM 1487 C C . ARG A 1 186 ? 0.185 3.388 -15.508 1.00 98.38 186 ARG A C 1
ATOM 1489 O O . ARG A 1 186 ? 0.654 3.626 -16.622 1.00 98.38 186 ARG A O 1
ATOM 1496 N N . TYR A 1 187 ? 0.928 3.053 -14.459 1.00 97.81 187 TYR A N 1
ATOM 1497 C CA . TYR A 1 187 ? 2.364 2.812 -14.513 1.00 97.81 187 TYR A CA 1
ATOM 1498 C C . TYR A 1 187 ? 2.666 1.377 -14.944 1.00 97.81 187 TYR A C 1
ATOM 1500 O O . TYR A 1 187 ? 3.312 1.195 -15.973 1.00 97.81 187 TYR A O 1
ATOM 1508 N N . LEU A 1 188 ? 2.111 0.381 -14.244 1.00 98.06 188 LEU A N 1
ATOM 1509 C CA . LEU A 1 188 ? 2.261 -1.043 -14.569 1.00 98.06 188 LEU A CA 1
ATOM 1510 C C . LEU A 1 188 ? 1.841 -1.345 -16.013 1.00 98.06 188 LEU A C 1
ATOM 1512 O O . LEU A 1 188 ? 2.596 -1.976 -16.740 1.00 98.06 188 LEU A O 1
ATOM 1516 N N . ALA A 1 189 ? 0.719 -0.779 -16.477 1.00 97.88 189 ALA A N 1
ATOM 1517 C CA . ALA A 1 189 ? 0.228 -0.943 -17.852 1.00 97.88 189 ALA A CA 1
ATOM 1518 C C . ALA A 1 189 ? 1.151 -0.381 -18.961 1.00 97.88 189 ALA A C 1
ATOM 1520 O O . ALA A 1 189 ? 0.821 -0.490 -20.141 1.00 97.88 189 ALA A O 1
ATOM 1521 N N . LYS A 1 190 ? 2.272 0.261 -18.606 1.00 97.12 190 LYS A N 1
ATOM 1522 C CA . LYS A 1 190 ? 3.301 0.753 -19.539 1.00 97.12 190 LYS A CA 1
ATOM 1523 C C . LYS A 1 190 ? 4.629 0.006 -19.425 1.00 97.12 190 LYS A C 1
ATOM 1525 O O . LYS A 1 190 ? 5.516 0.277 -20.230 1.00 97.12 190 LYS A O 1
ATOM 1530 N N . LEU A 1 191 ? 4.798 -0.853 -18.419 1.00 97.75 191 LEU A N 1
ATOM 1531 C CA . LEU A 1 191 ? 6.050 -1.568 -18.206 1.00 97.75 191 LEU A CA 1
ATOM 1532 C C . LEU A 1 191 ? 6.200 -2.719 -19.200 1.00 97.75 191 LEU A C 1
ATOM 1534 O O . LEU A 1 191 ? 5.236 -3.362 -19.609 1.00 97.75 191 LEU A O 1
ATOM 1538 N N . THR A 1 192 ? 7.449 -3.006 -19.532 1.00 97.19 192 THR A N 1
ATOM 1539 C CA . THR A 1 192 ? 7.891 -4.233 -20.193 1.00 97.19 192 THR A CA 1
ATOM 1540 C C . THR A 1 192 ? 8.868 -4.967 -19.276 1.00 97.19 192 THR A C 1
ATOM 1542 O O . THR A 1 192 ? 9.435 -4.364 -18.364 1.00 97.19 192 THR A O 1
ATOM 1545 N N . ASP A 1 193 ? 9.139 -6.252 -19.520 1.00 96.25 193 ASP A N 1
ATOM 1546 C CA . ASP A 1 193 ? 10.087 -7.012 -18.684 1.00 96.25 193 ASP A CA 1
ATOM 1547 C C . ASP A 1 193 ? 11.497 -6.392 -18.644 1.00 96.25 193 ASP A C 1
ATOM 1549 O O . ASP A 1 193 ? 12.232 -6.588 -17.681 1.00 96.25 193 ASP A O 1
ATOM 1553 N N . LYS A 1 194 ? 11.860 -5.584 -19.652 1.00 94.88 194 LYS A N 1
ATOM 1554 C CA . LYS A 1 194 ? 13.121 -4.825 -19.690 1.00 94.88 194 LYS A CA 1
ATOM 1555 C C . LYS A 1 194 ? 13.164 -3.680 -18.675 1.00 94.88 194 LYS A C 1
ATOM 1557 O O . LYS A 1 194 ? 14.245 -3.313 -18.224 1.00 94.88 194 LYS A O 1
ATOM 1562 N N . ASP A 1 195 ? 12.015 -3.108 -18.323 1.00 96.88 195 ASP A N 1
ATOM 1563 C CA . ASP A 1 195 ? 11.924 -2.009 -17.358 1.00 96.88 195 ASP A CA 1
ATOM 1564 C C . ASP A 1 195 ? 12.101 -2.493 -15.915 1.00 96.88 195 ASP A C 1
ATOM 1566 O O . ASP A 1 195 ? 12.469 -1.706 -15.045 1.00 96.88 195 ASP A O 1
ATOM 1570 N N . LEU A 1 196 ? 11.882 -3.785 -15.652 1.00 96.94 196 LEU A N 1
ATOM 1571 C CA . LEU A 1 196 ? 11.993 -4.383 -14.320 1.00 96.94 196 LEU A CA 1
ATOM 1572 C C . LEU A 1 196 ? 13.421 -4.357 -13.754 1.00 96.94 196 LEU A C 1
ATOM 1574 O O . LEU A 1 196 ? 13.592 -4.316 -12.535 1.00 96.94 196 LEU A O 1
ATOM 1578 N N . ASP A 1 197 ? 14.433 -4.323 -14.622 1.00 95.56 197 ASP A N 1
ATOM 1579 C CA . ASP A 1 197 ? 15.847 -4.230 -14.239 1.00 95.56 197 ASP A CA 1
ATOM 1580 C C . ASP A 1 197 ? 16.358 -2.775 -14.204 1.00 95.56 197 ASP A C 1
ATOM 1582 O O . ASP A 1 197 ? 17.522 -2.519 -13.882 1.00 95.56 197 ASP A O 1
ATOM 1586 N N . ARG A 1 198 ? 15.490 -1.789 -14.494 1.00 95.88 198 ARG A N 1
ATOM 1587 C CA . ARG A 1 198 ? 15.809 -0.363 -14.351 1.00 95.88 198 ARG A CA 1
ATOM 1588 C C . ARG A 1 198 ? 16.103 -0.036 -12.890 1.00 95.88 198 ARG A C 1
ATOM 1590 O O . ARG A 1 198 ? 15.304 -0.338 -12.008 1.00 95.88 198 ARG A O 1
ATOM 1597 N N . GLY A 1 199 ? 17.202 0.677 -12.653 1.00 96.25 199 GLY A N 1
ATOM 1598 C CA . GLY A 1 199 ? 17.512 1.235 -11.342 1.00 96.25 199 GLY A CA 1
ATOM 1599 C C . GLY A 1 199 ? 16.484 2.281 -10.895 1.00 96.25 199 GLY A C 1
ATOM 1600 O O . GLY A 1 199 ? 16.230 3.261 -11.599 1.00 96.25 199 GLY A O 1
ATOM 1601 N N . VAL A 1 200 ? 15.936 2.089 -9.699 1.00 96.12 200 VAL A N 1
ATOM 1602 C CA . VAL A 1 200 ? 15.168 3.066 -8.924 1.00 96.12 200 VAL A CA 1
ATOM 1603 C C . VAL A 1 200 ? 15.880 3.303 -7.592 1.00 96.12 200 VAL A C 1
ATOM 1605 O O . VAL A 1 200 ? 16.349 2.362 -6.954 1.00 96.12 200 VAL A O 1
ATOM 1608 N N . GLN A 1 201 ? 16.012 4.561 -7.175 1.00 94.25 201 GLN A N 1
ATOM 1609 C CA . GLN A 1 201 ? 16.689 4.927 -5.930 1.00 94.25 201 GLN A CA 1
ATOM 1610 C C . GLN A 1 201 ? 15.826 5.925 -5.157 1.00 94.25 201 GLN A C 1
ATOM 1612 O O . GLN A 1 201 ? 15.744 7.079 -5.579 1.00 94.25 201 GLN A O 1
ATOM 1617 N N . PRO A 1 202 ? 15.173 5.516 -4.056 1.00 89.44 202 PRO A N 1
ATOM 1618 C CA . PRO A 1 202 ? 14.510 6.469 -3.179 1.00 89.44 202 PRO A CA 1
ATOM 1619 C C . PRO A 1 202 ? 15.564 7.284 -2.422 1.00 89.44 202 PRO A C 1
ATOM 1621 O O . PRO A 1 202 ? 16.669 6.802 -2.166 1.00 89.44 202 PRO A O 1
ATOM 1624 N N . GLU A 1 203 ? 15.208 8.497 -2.007 1.00 88.06 203 GLU A N 1
ATOM 1625 C CA . GLU A 1 203 ? 16.100 9.410 -1.270 1.00 88.06 203 GLU A CA 1
ATOM 1626 C C . GLU A 1 203 ? 16.675 8.796 0.023 1.00 88.06 203 GLU A C 1
ATOM 1628 O O . GLU A 1 203 ? 17.813 9.073 0.396 1.00 88.06 203 GLU A O 1
ATOM 1633 N N . TRP A 1 204 ? 15.932 7.885 0.663 1.00 86.44 204 TRP A N 1
ATOM 1634 C CA . TRP A 1 204 ? 16.343 7.153 1.866 1.00 86.44 204 TRP A CA 1
ATOM 1635 C C . TRP A 1 204 ? 17.135 5.860 1.580 1.00 86.44 204 TRP A C 1
ATOM 1637 O O . TRP A 1 204 ? 17.260 5.008 2.463 1.00 86.44 204 TRP A O 1
ATOM 1647 N N . LYS A 1 205 ? 17.674 5.656 0.369 1.00 88.94 205 LYS A N 1
ATOM 1648 C CA . LYS A 1 205 ? 18.613 4.556 0.067 1.00 88.94 205 LYS A CA 1
ATOM 1649 C C . LYS A 1 205 ? 19.863 5.087 -0.634 1.00 88.94 205 LYS A C 1
ATOM 1651 O O . LYS A 1 205 ? 19.810 5.929 -1.525 1.00 88.94 205 LYS A O 1
ATOM 1656 N N . THR A 1 206 ? 21.017 4.545 -0.255 1.00 92.62 206 THR A N 1
ATOM 1657 C CA . THR A 1 206 ? 22.339 4.993 -0.730 1.00 92.62 206 THR A CA 1
ATOM 1658 C C . THR A 1 206 ? 22.736 4.458 -2.108 1.00 92.62 206 THR A C 1
ATOM 1660 O O . THR A 1 206 ? 23.760 4.874 -2.645 1.00 92.62 206 THR A O 1
ATOM 1663 N N . ARG A 1 207 ? 21.956 3.535 -2.685 1.00 92.81 207 ARG A N 1
ATOM 1664 C CA . ARG A 1 207 ? 22.211 2.914 -3.991 1.00 92.81 207 ARG A CA 1
ATOM 1665 C C . ARG A 1 207 ? 20.901 2.641 -4.738 1.00 92.81 207 ARG A C 1
ATOM 1667 O O . ARG A 1 207 ? 19.879 2.454 -4.078 1.00 92.81 207 ARG A O 1
ATOM 1674 N N . PRO A 1 208 ? 20.917 2.568 -6.080 1.00 95.38 208 PRO A N 1
ATOM 1675 C CA . PRO A 1 208 ? 19.767 2.112 -6.843 1.00 95.38 208 PRO A CA 1
ATOM 1676 C C . PRO A 1 208 ? 19.512 0.615 -6.641 1.00 95.38 208 PRO A C 1
ATOM 1678 O O . PRO A 1 208 ? 20.432 -0.179 -6.419 1.00 95.38 208 PRO A O 1
ATOM 1681 N N . HIS A 1 209 ? 18.243 0.250 -6.768 1.00 93.50 209 HIS A N 1
ATOM 1682 C CA . HIS A 1 209 ? 17.709 -1.106 -6.732 1.00 93.50 209 HIS A CA 1
ATOM 1683 C C . HIS A 1 209 ? 16.942 -1.378 -8.039 1.00 93.50 209 HIS A C 1
ATOM 1685 O O . HIS A 1 209 ? 16.376 -0.435 -8.593 1.00 93.50 209 HIS A O 1
ATOM 1691 N N . PRO A 1 210 ? 16.901 -2.613 -8.561 1.00 96.81 210 PRO A N 1
ATOM 1692 C CA . PRO A 1 210 ? 16.003 -2.979 -9.657 1.00 96.81 210 PRO A CA 1
ATOM 1693 C C . PRO A 1 210 ? 14.540 -2.624 -9.351 1.00 96.81 210 PRO A C 1
ATOM 1695 O O . PRO A 1 210 ? 14.078 -2.790 -8.222 1.00 96.81 210 PRO A O 1
ATOM 1698 N N . LEU A 1 211 ? 13.780 -2.186 -10.356 1.00 97.81 211 LEU A N 1
ATOM 1699 C CA . LEU A 1 211 ? 12.350 -1.892 -10.216 1.00 97.81 211 LEU A CA 1
ATOM 1700 C C . LEU A 1 211 ? 11.554 -3.104 -9.698 1.00 97.81 211 LEU A C 1
ATOM 1702 O O . LEU A 1 211 ? 10.662 -2.931 -8.870 1.00 97.81 211 LEU A O 1
ATOM 1706 N N . ARG A 1 212 ? 11.908 -4.327 -10.116 1.00 97.75 212 ARG A N 1
ATOM 1707 C CA . ARG A 1 212 ? 11.327 -5.570 -9.573 1.00 97.75 212 ARG A CA 1
ATOM 1708 C C . ARG A 1 212 ? 11.473 -5.694 -8.053 1.00 97.75 212 ARG A C 1
ATOM 1710 O O . ARG A 1 212 ? 10.537 -6.144 -7.400 1.00 97.75 212 ARG A O 1
ATOM 1717 N N . ASP A 1 213 ? 12.596 -5.250 -7.488 1.00 96.44 213 ASP A N 1
ATOM 1718 C CA . ASP A 1 213 ? 12.842 -5.317 -6.046 1.00 96.44 213 ASP A CA 1
ATOM 1719 C C . ASP A 1 213 ? 11.977 -4.285 -5.315 1.00 96.44 213 ASP A C 1
ATOM 1721 O O . ASP A 1 213 ? 11.464 -4.577 -4.243 1.00 96.44 213 ASP A O 1
ATOM 1725 N N . ALA A 1 214 ? 11.745 -3.108 -5.908 1.00 97.12 214 ALA A N 1
ATOM 1726 C CA . ALA A 1 214 ? 10.823 -2.111 -5.359 1.00 97.12 214 ALA A CA 1
ATOM 1727 C C . ALA A 1 214 ? 9.353 -2.578 -5.404 1.00 97.12 214 ALA A C 1
ATOM 1729 O O . ALA A 1 214 ? 8.612 -2.358 -4.448 1.00 97.12 214 ALA A O 1
ATOM 1730 N N . LEU A 1 215 ? 8.938 -3.259 -6.479 1.00 98.44 215 LEU A N 1
ATOM 1731 C CA . LEU A 1 215 ? 7.597 -3.850 -6.599 1.00 98.44 215 LEU A CA 1
ATOM 1732 C C . LEU A 1 215 ? 7.377 -4.982 -5.573 1.00 98.44 215 LEU A C 1
ATOM 1734 O O . LEU A 1 215 ? 6.327 -5.065 -4.928 1.00 98.44 215 LEU A O 1
ATOM 1738 N N . LEU A 1 216 ? 8.386 -5.834 -5.365 1.00 97.69 216 LEU A N 1
ATOM 1739 C CA . LEU A 1 216 ? 8.350 -6.862 -4.321 1.00 97.69 216 LEU A CA 1
ATOM 1740 C C . LEU A 1 216 ? 8.409 -6.257 -2.912 1.00 97.69 216 LEU A C 1
ATOM 1742 O O . LEU A 1 216 ? 7.644 -6.692 -2.056 1.00 97.69 216 LEU A O 1
ATOM 1746 N N . GLN A 1 217 ? 9.241 -5.235 -2.674 1.00 96.06 217 GLN A N 1
ATOM 1747 C CA . GLN A 1 217 ? 9.320 -4.532 -1.388 1.00 96.06 217 GLN A CA 1
ATOM 1748 C C . GLN A 1 217 ? 7.939 -4.022 -0.975 1.00 96.06 217 GLN A C 1
ATOM 1750 O O . GLN A 1 217 ? 7.466 -4.376 0.096 1.00 96.06 217 GLN A O 1
ATOM 1755 N N . VAL A 1 218 ? 7.256 -3.265 -1.838 1.00 98.31 218 VAL A N 1
ATOM 1756 C CA . VAL A 1 218 ? 5.913 -2.730 -1.551 1.00 98.31 218 VAL A CA 1
ATOM 1757 C C . VAL A 1 218 ? 4.907 -3.848 -1.252 1.00 98.31 218 VAL A C 1
ATOM 1759 O O . VAL A 1 218 ? 4.145 -3.742 -0.295 1.00 98.31 218 VAL A O 1
ATOM 1762 N N . THR A 1 219 ? 4.953 -4.947 -2.010 1.00 98.25 219 THR A N 1
ATOM 1763 C CA . THR A 1 219 ? 4.090 -6.122 -1.788 1.00 98.25 219 THR A CA 1
ATOM 1764 C C . THR A 1 219 ? 4.330 -6.764 -0.415 1.00 98.25 219 THR A C 1
ATOM 1766 O O . THR A 1 219 ? 3.376 -7.065 0.306 1.00 98.25 219 THR A O 1
ATOM 1769 N N . PHE A 1 220 ? 5.591 -6.963 -0.021 1.00 98.25 220 PHE A N 1
ATOM 1770 C CA . PHE A 1 220 ? 5.927 -7.585 1.263 1.00 98.25 220 PHE A CA 1
ATOM 1771 C C . PHE A 1 220 ? 5.732 -6.646 2.460 1.00 98.25 220 PHE A C 1
ATOM 1773 O O . PHE A 1 220 ? 5.306 -7.118 3.510 1.00 98.25 220 PHE A O 1
ATOM 1780 N N . GLU A 1 221 ? 5.955 -5.339 2.308 1.00 97.56 221 GLU A N 1
ATOM 1781 C CA . GLU A 1 221 ? 5.636 -4.319 3.323 1.00 97.56 221 GLU A CA 1
ATOM 1782 C C . GLU A 1 221 ? 4.120 -4.253 3.571 1.00 97.56 221 GLU A C 1
ATOM 1784 O O . GLU A 1 221 ? 3.677 -4.276 4.721 1.00 97.56 221 GLU A O 1
ATOM 1789 N N . GLN A 1 222 ? 3.301 -4.262 2.507 1.00 98.38 222 GLN A N 1
ATOM 1790 C CA . GLN A 1 222 ? 1.844 -4.356 2.645 1.00 98.38 222 GLN A CA 1
ATOM 1791 C C . GLN A 1 222 ? 1.450 -5.635 3.395 1.00 98.38 222 GLN A C 1
ATOM 1793 O O . GLN A 1 222 ? 0.657 -5.564 4.330 1.00 98.38 222 GLN A O 1
ATOM 1798 N N . ALA A 1 223 ? 1.994 -6.798 3.019 1.00 98.06 223 ALA A N 1
ATOM 1799 C CA . ALA A 1 223 ? 1.678 -8.064 3.684 1.00 98.06 223 ALA A CA 1
ATOM 1800 C C . ALA A 1 223 ? 2.133 -8.093 5.158 1.00 98.06 223 ALA A C 1
ATOM 1802 O O . ALA A 1 223 ? 1.418 -8.616 6.014 1.00 98.06 223 ALA A O 1
ATOM 1803 N N . HIS A 1 224 ? 3.291 -7.501 5.465 1.00 97.69 224 HIS A N 1
ATOM 1804 C CA . HIS A 1 224 ? 3.826 -7.362 6.820 1.00 97.69 224 HIS A CA 1
ATOM 1805 C C . HIS A 1 224 ? 2.878 -6.554 7.717 1.00 97.69 224 HIS A C 1
ATOM 1807 O O . HIS A 1 224 ? 2.411 -7.058 8.742 1.00 97.69 224 HIS A O 1
ATOM 1813 N N . HIS A 1 225 ? 2.526 -5.342 7.290 1.00 98.38 225 HIS A N 1
ATOM 1814 C CA . HIS A 1 225 ? 1.651 -4.447 8.046 1.00 98.38 225 HIS A CA 1
ATOM 1815 C C . HIS A 1 225 ? 0.177 -4.890 8.035 1.00 98.38 225 HIS A C 1
ATOM 1817 O O . HIS A 1 225 ? -0.534 -4.669 9.014 1.00 98.38 225 HIS A O 1
ATOM 1823 N N . ALA A 1 226 ? -0.294 -5.596 7.000 1.00 98.12 226 ALA A N 1
ATOM 1824 C CA . ALA A 1 226 ? -1.592 -6.277 7.038 1.00 98.12 226 ALA A CA 1
ATOM 1825 C C . ALA A 1 226 ? -1.624 -7.369 8.125 1.00 98.12 226 ALA A C 1
ATOM 1827 O O . ALA A 1 226 ? -2.611 -7.479 8.850 1.00 98.12 226 ALA A O 1
ATOM 1828 N N . GLY A 1 227 ? -0.523 -8.106 8.318 1.00 97.88 227 GLY A N 1
ATOM 1829 C CA . GLY A 1 227 ? -0.363 -9.049 9.430 1.00 97.88 227 GLY A CA 1
ATOM 1830 C C . GLY A 1 227 ? -0.450 -8.388 10.812 1.00 97.88 227 GLY A C 1
ATOM 1831 O O . GLY A 1 227 ? -1.045 -8.954 11.732 1.00 97.88 227 GLY A O 1
ATOM 1832 N N . GLU A 1 228 ? 0.073 -7.167 10.962 1.00 98.25 228 GLU A N 1
ATOM 1833 C CA . GLU A 1 228 ? -0.133 -6.368 12.177 1.00 98.25 228 GLU A CA 1
ATOM 1834 C C . GLU A 1 228 ? -1.605 -5.966 12.339 1.00 98.25 228 GLU A C 1
ATOM 1836 O O . GLU A 1 228 ? -2.177 -6.177 13.409 1.00 98.25 228 GLU A O 1
ATOM 1841 N N . LEU A 1 229 ? -2.250 -5.457 11.280 1.00 98.56 229 LEU A N 1
ATOM 1842 C CA . LEU A 1 229 ? -3.673 -5.100 11.305 1.00 98.56 229 LEU A CA 1
ATOM 1843 C C . LEU A 1 229 ? -4.552 -6.296 11.706 1.00 98.56 229 LEU A C 1
ATOM 1845 O O . LEU A 1 229 ? -5.392 -6.135 12.587 1.00 98.56 229 LEU A O 1
ATOM 1849 N N . ILE A 1 230 ? -4.317 -7.495 11.161 1.00 98.44 230 ILE A N 1
ATOM 1850 C CA . ILE A 1 230 ? -4.989 -8.745 11.573 1.00 98.44 230 ILE A CA 1
ATOM 1851 C C . ILE A 1 230 ? -4.878 -8.959 13.085 1.00 98.44 230 ILE A C 1
ATOM 1853 O O . ILE A 1 230 ? -5.884 -9.137 13.777 1.00 98.44 230 ILE A O 1
ATOM 1857 N N . ALA A 1 231 ? -3.653 -8.903 13.617 1.00 98.12 231 ALA A N 1
ATOM 1858 C CA . ALA A 1 231 ? -3.398 -9.142 15.031 1.00 98.12 231 ALA A CA 1
ATOM 1859 C C . ALA A 1 231 ? -4.072 -8.102 15.944 1.00 98.12 231 ALA A C 1
ATOM 1861 O O . ALA A 1 231 ? -4.398 -8.423 17.089 1.00 98.12 231 ALA A O 1
ATOM 1862 N N . LEU A 1 232 ? -4.282 -6.873 15.462 1.00 98.12 232 LEU A N 1
ATOM 1863 C CA . LEU A 1 232 ? -4.970 -5.802 16.187 1.00 98.12 232 LEU A CA 1
ATOM 1864 C C . LEU A 1 232 ? -6.502 -5.869 16.042 1.00 98.12 232 LEU A C 1
ATOM 1866 O O . LEU A 1 232 ? -7.201 -5.570 17.009 1.00 98.12 232 LEU A O 1
ATOM 1870 N N . LEU A 1 233 ? -7.032 -6.302 14.894 1.00 98.44 233 LEU A N 1
ATOM 1871 C CA . LEU A 1 233 ? -8.472 -6.507 14.670 1.00 98.44 233 LEU A CA 1
ATOM 1872 C C . LEU A 1 233 ? -9.014 -7.641 15.556 1.00 98.44 233 LEU A C 1
ATOM 1874 O O . LEU A 1 233 ? -10.009 -7.456 16.261 1.00 98.44 233 LEU A O 1
ATOM 1878 N N . TRP A 1 234 ? -8.278 -8.751 15.672 1.00 97.94 234 TRP A N 1
ATOM 1879 C CA . TRP A 1 234 ? -8.608 -9.827 16.616 1.00 97.94 234 TRP A CA 1
ATOM 1880 C C . TRP A 1 234 ? -8.557 -9.407 18.099 1.00 97.94 234 TRP A C 1
ATOM 1882 O O . TRP A 1 234 ? -9.152 -10.078 18.939 1.00 97.94 234 TRP A O 1
ATOM 1892 N N . GLN A 1 235 ? -7.876 -8.311 18.469 1.00 97.12 235 GLN A N 1
ATOM 1893 C CA . GLN A 1 235 ? -7.905 -7.798 19.853 1.00 97.12 235 GLN A CA 1
ATOM 1894 C C . GLN A 1 235 ? -9.206 -7.068 20.207 1.00 97.12 235 GLN A C 1
ATOM 1896 O O . GLN A 1 235 ? -9.456 -6.837 21.392 1.00 97.12 235 GLN A O 1
ATOM 1901 N N . ILE A 1 236 ? -9.996 -6.681 19.203 1.00 97.00 236 ILE A N 1
ATOM 1902 C CA . ILE A 1 236 ? -11.286 -5.991 19.349 1.00 97.00 236 ILE A CA 1
ATOM 1903 C C . ILE A 1 236 ? -12.454 -6.837 18.825 1.00 97.00 236 ILE A C 1
ATOM 1905 O O . ILE A 1 236 ? -13.515 -6.297 18.529 1.00 97.00 236 ILE A O 1
ATOM 1909 N N . ASP A 1 237 ? -12.249 -8.155 18.711 1.00 97.31 237 ASP A N 1
ATOM 1910 C CA . ASP A 1 237 ? -13.232 -9.133 18.227 1.00 97.31 237 ASP A CA 1
ATOM 1911 C C . ASP A 1 237 ? -13.810 -8.790 16.828 1.00 97.31 237 ASP A C 1
ATOM 1913 O O . ASP A 1 237 ? -14.956 -9.118 16.513 1.00 97.31 237 ASP A O 1
ATOM 1917 N N . VAL A 1 238 ? -13.006 -8.142 15.971 1.00 97.56 238 VAL A N 1
ATOM 1918 C CA . VAL A 1 238 ? -13.326 -7.863 14.560 1.00 97.56 238 VAL A CA 1
ATOM 1919 C C . VAL A 1 238 ? -12.613 -8.875 13.665 1.00 97.56 238 VAL A C 1
ATOM 1921 O O . VAL A 1 238 ? -11.403 -9.070 13.779 1.00 97.56 238 VAL A O 1
ATOM 1924 N N . GLU A 1 239 ? -13.358 -9.495 12.749 1.00 97.56 239 GLU A N 1
ATOM 1925 C CA . GLU A 1 239 ? -12.784 -10.381 11.735 1.00 97.56 239 GLU A CA 1
ATOM 1926 C C . GLU A 1 239 ? -12.046 -9.548 10.666 1.00 97.56 239 GLU A C 1
ATOM 1928 O O . GLU A 1 239 ? -12.639 -8.612 10.113 1.00 97.56 239 GLU A O 1
ATOM 1933 N N . PRO A 1 240 ? -10.764 -9.832 10.372 1.00 97.62 240 PRO A N 1
ATOM 1934 C CA . PRO A 1 240 ? -10.037 -9.162 9.303 1.00 97.62 240 PRO A CA 1
ATOM 1935 C C . PRO A 1 240 ? -10.579 -9.528 7.911 1.00 97.62 240 PRO A C 1
ATOM 1937 O O . PRO A 1 240 ? -11.108 -10.623 7.719 1.00 97.62 240 PRO A O 1
ATOM 1940 N N . PRO A 1 241 ? -10.414 -8.650 6.906 1.00 97.06 241 PRO A N 1
ATOM 1941 C CA . PRO A 1 241 ? -10.653 -9.017 5.517 1.00 97.06 241 PRO A CA 1
ATOM 1942 C C . PRO A 1 241 ? -9.705 -10.110 5.031 1.00 97.06 241 PRO A C 1
ATOM 1944 O O . PRO A 1 241 ? -8.546 -10.184 5.453 1.00 97.06 241 PRO A O 1
ATOM 1947 N N . GLU A 1 242 ? -10.198 -10.888 4.070 1.00 94.00 242 GLU A N 1
ATOM 1948 C CA . GLU A 1 242 ? -9.420 -11.914 3.387 1.00 94.00 242 GLU A CA 1
ATOM 1949 C C . GLU A 1 242 ? -8.178 -11.312 2.706 1.00 94.00 242 GLU A C 1
ATOM 1951 O O . GLU A 1 242 ? -8.232 -10.253 2.073 1.00 94.00 242 GLU A O 1
ATOM 1956 N N . MET A 1 243 ? -7.045 -11.995 2.860 1.00 94.06 243 MET A N 1
ATOM 1957 C CA . MET A 1 243 ? -5.761 -11.638 2.259 1.00 94.06 243 MET A CA 1
ATOM 1958 C C . MET A 1 243 ? -4.919 -12.857 1.853 1.00 94.06 243 MET A C 1
ATOM 1960 O O . MET A 1 243 ? -3.725 -12.717 1.587 1.00 94.06 243 MET A O 1
ATOM 1964 N N . THR A 1 244 ? -5.478 -14.068 1.792 1.00 93.00 244 THR A N 1
ATOM 1965 C CA . THR A 1 244 ? -4.785 -15.161 1.106 1.00 93.00 244 THR A CA 1
ATOM 1966 C C . THR A 1 244 ? -4.668 -14.838 -0.387 1.00 93.00 244 THR A C 1
ATOM 1968 O O . THR A 1 244 ? -5.574 -14.307 -1.032 1.00 93.00 244 THR A O 1
ATOM 1971 N N . TRP A 1 245 ? -3.532 -15.204 -0.977 1.00 93.62 245 TRP A N 1
ATOM 1972 C CA . TRP A 1 245 ? -3.317 -15.077 -2.420 1.00 93.62 245 TRP A CA 1
ATOM 1973 C C . TRP A 1 245 ? -4.374 -15.823 -3.251 1.00 93.62 245 TRP A C 1
ATOM 1975 O O . TRP A 1 245 ? -4.771 -15.362 -4.321 1.00 93.62 245 TRP A O 1
ATOM 1985 N N . ILE A 1 246 ? -4.802 -16.991 -2.762 1.00 91.75 246 ILE A N 1
ATOM 1986 C CA . ILE A 1 246 ? -5.700 -17.906 -3.470 1.00 91.75 246 ILE A CA 1
ATOM 1987 C C . ILE A 1 246 ? -7.105 -17.307 -3.527 1.00 91.75 246 ILE A C 1
ATOM 1989 O O . ILE A 1 246 ? -7.600 -17.026 -4.621 1.00 91.75 246 ILE A O 1
ATOM 1993 N N . ASP A 1 247 ? -7.715 -17.050 -2.370 1.00 91.00 247 ASP A N 1
ATOM 1994 C CA . ASP A 1 247 ? -9.123 -16.659 -2.289 1.00 91.00 247 ASP A CA 1
ATOM 1995 C C . ASP A 1 247 ? -9.338 -15.244 -2.849 1.00 91.00 247 ASP A C 1
ATOM 1997 O O . ASP A 1 247 ? -10.275 -15.012 -3.615 1.00 91.00 247 ASP A O 1
ATOM 2001 N N . VAL A 1 248 ? -8.407 -14.308 -2.615 1.00 91.75 248 VAL A N 1
ATOM 2002 C CA . VAL A 1 248 ? -8.474 -12.963 -3.220 1.00 91.75 248 VAL A CA 1
ATOM 2003 C C . VAL A 1 248 ? -8.334 -13.005 -4.752 1.00 91.75 248 VAL A C 1
ATOM 2005 O O . VAL A 1 248 ? -9.021 -12.246 -5.445 1.00 91.75 248 VAL A O 1
ATOM 2008 N N . ARG A 1 249 ? -7.517 -13.903 -5.333 1.00 90.31 249 ARG A N 1
ATOM 2009 C CA . ARG A 1 249 ? -7.468 -14.060 -6.804 1.00 90.31 249 ARG A CA 1
ATOM 2010 C C . ARG A 1 249 ? -8.719 -14.708 -7.384 1.00 90.31 249 ARG A C 1
ATOM 2012 O O . ARG A 1 249 ? -9.083 -14.353 -8.507 1.00 90.31 249 ARG A O 1
ATOM 2019 N N . LEU A 1 250 ? -9.359 -15.636 -6.674 1.00 87.62 250 LEU A N 1
ATOM 2020 C CA . LEU A 1 250 ? -10.649 -16.203 -7.086 1.00 87.62 250 LEU A CA 1
ATOM 2021 C C . LEU A 1 250 ? -11.732 -15.113 -7.065 1.00 87.62 250 LEU A C 1
ATOM 2023 O O . LEU A 1 250 ? -12.377 -14.863 -8.088 1.00 87.62 250 LEU A O 1
ATOM 2027 N N . LEU A 1 251 ? -11.801 -14.335 -5.979 1.00 86.19 251 LEU A N 1
ATOM 2028 C CA . LEU A 1 251 ? -12.692 -13.180 -5.847 1.00 86.19 251 LEU A CA 1
ATOM 2029 C C . LEU A 1 251 ? -12.485 -12.138 -6.958 1.00 86.19 251 LEU A C 1
ATOM 2031 O O . LEU A 1 251 ? -13.462 -11.621 -7.499 1.00 86.19 251 LEU A O 1
ATOM 2035 N N . ASN A 1 252 ? -11.239 -11.840 -7.342 1.00 86.38 252 ASN A N 1
ATOM 2036 C CA . ASN A 1 252 ? -10.939 -10.922 -8.450 1.00 86.38 252 ASN A CA 1
ATOM 2037 C C . ASN A 1 252 ? -11.367 -11.465 -9.830 1.00 86.38 252 ASN A C 1
ATOM 2039 O O . ASN A 1 252 ? -11.601 -10.679 -10.747 1.00 86.38 252 ASN A O 1
ATOM 2043 N N . LYS A 1 253 ? -11.515 -12.787 -9.981 1.00 86.62 253 LYS A N 1
ATOM 2044 C CA . LYS A 1 253 ? -12.065 -13.439 -11.185 1.00 86.62 253 LYS A CA 1
ATOM 2045 C C . LYS A 1 253 ? -13.591 -13.586 -11.153 1.00 86.62 253 LYS A C 1
ATOM 2047 O O . LYS A 1 253 ? -14.165 -14.081 -12.120 1.00 86.62 253 LYS A O 1
ATOM 2052 N N . GLY A 1 254 ? -14.246 -13.139 -10.079 1.00 83.88 254 GLY A N 1
ATOM 2053 C CA . GLY A 1 254 ? -15.689 -13.273 -9.889 1.00 83.88 254 GLY A CA 1
ATOM 2054 C C . GLY A 1 254 ? -16.130 -14.646 -9.374 1.00 83.88 254 GLY A C 1
ATOM 2055 O O . GLY A 1 254 ? -17.312 -14.963 -9.488 1.00 83.88 254 GLY A O 1
ATOM 2056 N N . ASP A 1 255 ? -15.214 -15.439 -8.812 1.00 77.75 255 ASP A N 1
ATOM 2057 C CA . ASP A 1 255 ? -15.509 -16.715 -8.157 1.00 77.75 255 ASP A CA 1
ATOM 2058 C C . ASP A 1 255 ? -15.373 -16.558 -6.627 1.00 77.75 255 ASP A C 1
ATOM 2060 O O . ASP A 1 255 ? -14.258 -16.525 -6.110 1.00 77.75 255 ASP A O 1
ATOM 2064 N N . PRO A 1 256 ? -16.482 -16.370 -5.885 1.00 70.19 256 PRO A N 1
ATOM 2065 C CA . PRO A 1 256 ? -16.463 -16.166 -4.438 1.00 70.19 256 PRO A CA 1
ATOM 2066 C C . PRO A 1 256 ? -16.558 -17.478 -3.638 1.00 70.19 256 PRO A C 1
ATOM 2068 O O . PRO A 1 256 ? -16.872 -17.435 -2.446 1.00 70.19 256 PRO A O 1
ATOM 2071 N N . GLY A 1 257 ? -16.385 -18.640 -4.277 1.00 56.12 257 GLY A N 1
ATOM 2072 C CA . GLY A 1 257 ? -16.369 -19.925 -3.580 1.00 56.12 257 GLY A CA 1
ATOM 2073 C C . GLY A 1 257 ? -15.133 -20.086 -2.680 1.00 56.12 257 GLY A C 1
ATOM 2074 O O . GLY A 1 257 ? -14.084 -19.521 -2.989 1.00 56.12 257 GLY A O 1
ATOM 2075 N N . PRO A 1 258 ? -15.223 -20.855 -1.578 1.00 56.56 258 PRO A N 1
ATOM 2076 C CA . PRO A 1 258 ? -14.039 -21.263 -0.826 1.00 56.56 258 PRO A CA 1
ATOM 2077 C C . PRO A 1 258 ? -13.156 -22.188 -1.679 1.00 56.56 258 PRO A C 1
ATOM 2079 O O . PRO A 1 258 ? -13.686 -23.000 -2.448 1.00 56.56 258 PRO A O 1
ATOM 2082 N N . SER A 1 259 ? -11.835 -22.066 -1.520 1.00 53.97 259 SER A N 1
ATOM 2083 C CA . SER A 1 259 ? -10.834 -22.924 -2.174 1.00 53.97 259 SER A CA 1
ATOM 2084 C C . SER A 1 259 ? -10.683 -24.328 -1.570 1.00 53.97 259 SER A C 1
ATOM 2086 O O . SER A 1 259 ? -11.138 -24.565 -0.425 1.00 53.97 259 SER A O 1
#

pLDDT: mean 75.26, std 28.73, range [24.89, 98.81]

Radius of gyration: 26.82 Å; chains: 1; bounding box: 61×63×94 Å